Protein AF-A0A7S3EMW1-F1 (afdb_monomer_lite)

Organism: NCBI:txid101924

Sequence (222 aa):
MAFVGIRGGVLRSRRVSVRCCAGGVGKKSVLVVGATGKLGRLVVEELLQRKMSVIGLARDRDRAKEVGLGEDLEGLDMRFGTFADGSAVEAVEAVKEDVGAVIWAAGPSRTSPSAIVDNQAVNEVAGKFKDLLAGQNDYLFDFENSPSAQSFRPVDDVVMGGVSRSIIESTSEGNEQYARFQGNVSFENNGGFCAIRNDFSPPIDLSKWTGIVLQVRGDGKR

Foldseek 3Di:
DDKDKDQFFKKWFQFWWQDFPQPDDDLQAEEEEQCLDPVNVVVVVVCVVVVHAYEYEDADPVSCVVSVNDPPRPRYHYDHDDVVVCSSVVSCLVRLVSHLYYHYPDDDDPPDPPNPPPVVSVCSSCVSCVVS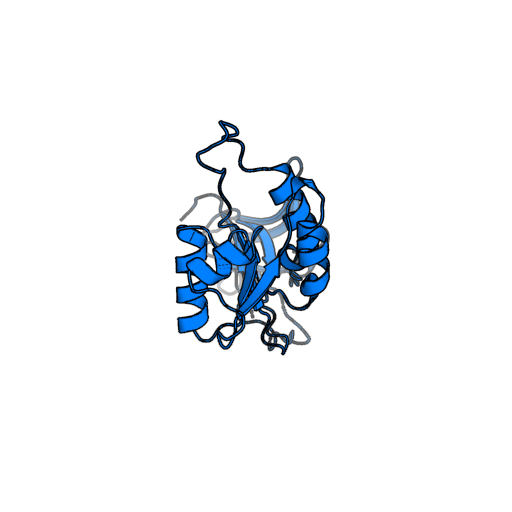VPPPRPTPARQFPDFSQVQKDKDFPPVQPFDKDWDWGWDDDPNGITIMIDIGWDPPSVTGMMMMDGDCVVPDDPVSGDDIDIGMDIPPDD

Structure (mmCIF, N/CA/C/O backbone):
data_AF-A0A7S3EMW1-F1
#
_entry.id   AF-A0A7S3EMW1-F1
#
loop_
_atom_site.group_PDB
_atom_site.id
_atom_site.type_symbol
_atom_site.label_atom_id
_atom_site.label_alt_id
_atom_site.label_comp_id
_atom_site.label_asym_id
_atom_site.label_entity_id
_atom_site.label_seq_id
_atom_site.pdbx_PDB_ins_code
_atom_site.Cartn_x
_atom_site.Cartn_y
_atom_site.Cartn_z
_atom_site.occupancy
_atom_site.B_iso_or_equiv
_atom_site.auth_seq_id
_atom_site.auth_comp_id
_atom_site.auth_asym_id
_atom_site.auth_atom_id
_atom_site.pdbx_PDB_model_num
ATOM 1 N N . MET A 1 1 ? 6.502 -12.879 -18.177 1.00 28.94 1 MET A N 1
ATOM 2 C CA . MET A 1 1 ? 7.377 -12.211 -19.167 1.00 28.94 1 MET A CA 1
ATOM 3 C C . MET A 1 1 ? 7.093 -10.717 -19.088 1.00 28.94 1 MET A C 1
ATOM 5 O O . MET A 1 1 ? 5.936 -10.353 -19.246 1.00 28.94 1 MET A O 1
ATOM 9 N N . ALA A 1 2 ? 8.076 -9.876 -18.757 1.00 30.70 2 ALA A N 1
ATOM 10 C CA . ALA A 1 2 ? 7.897 -8.422 -18.672 1.00 30.70 2 ALA A CA 1
ATOM 11 C C . ALA A 1 2 ? 8.773 -7.749 -19.736 1.00 30.70 2 ALA A C 1
ATOM 13 O O . ALA A 1 2 ? 9.979 -7.984 -19.769 1.00 30.70 2 ALA A O 1
ATOM 14 N N . PHE A 1 3 ? 8.157 -6.950 -20.608 1.00 27.27 3 PHE A N 1
ATOM 15 C CA . PHE A 1 3 ? 8.848 -6.137 -21.605 1.00 27.27 3 PHE A CA 1
ATOM 16 C C . PHE A 1 3 ? 8.714 -4.671 -21.221 1.00 27.27 3 PHE A C 1
ATOM 18 O O . PHE A 1 3 ? 7.605 -4.180 -21.016 1.00 27.27 3 PHE A O 1
ATOM 25 N N . VAL A 1 4 ? 9.844 -3.974 -21.150 1.00 45.19 4 VAL A N 1
ATOM 26 C CA . VAL A 1 4 ? 9.885 -2.520 -21.005 1.00 45.19 4 VAL A CA 1
ATOM 27 C C . VAL A 1 4 ? 10.645 -1.986 -22.212 1.00 45.19 4 VAL A C 1
ATOM 29 O O . VAL A 1 4 ? 11.841 -2.235 -22.354 1.00 45.19 4 VAL A O 1
ATOM 32 N N . GLY A 1 5 ? 9.923 -1.332 -23.121 1.00 29.27 5 GLY A N 1
ATOM 33 C CA . GLY A 1 5 ? 10.475 -0.734 -24.336 1.00 29.27 5 GLY A CA 1
ATOM 34 C C . GLY A 1 5 ? 10.468 0.788 -24.250 1.00 29.27 5 GLY A C 1
ATOM 35 O O . GLY A 1 5 ? 9.548 1.367 -23.672 1.00 29.27 5 GLY A O 1
ATOM 36 N N . ILE A 1 6 ? 11.475 1.430 -24.843 1.00 37.28 6 ILE A N 1
ATOM 37 C CA . ILE A 1 6 ? 11.496 2.882 -25.049 1.00 37.28 6 ILE A CA 1
ATOM 38 C C . ILE A 1 6 ? 11.608 3.154 -26.550 1.00 37.28 6 ILE A C 1
ATOM 40 O O . ILE A 1 6 ? 12.461 2.583 -27.234 1.00 37.28 6 ILE A O 1
ATOM 44 N N . ARG A 1 7 ? 10.798 4.088 -27.053 1.00 34.53 7 ARG A N 1
ATOM 45 C CA . ARG A 1 7 ? 11.081 4.785 -28.310 1.00 34.53 7 ARG A CA 1
ATOM 46 C C . ARG A 1 7 ? 11.901 6.035 -27.997 1.00 34.53 7 ARG A C 1
ATOM 48 O O . ARG A 1 7 ? 11.364 7.084 -27.684 1.00 34.53 7 ARG A O 1
ATOM 55 N N . GLY A 1 8 ? 13.222 5.865 -28.011 1.00 41.38 8 GLY A N 1
ATOM 56 C CA . GLY A 1 8 ? 14.207 6.947 -28.002 1.00 41.38 8 GLY A CA 1
ATOM 57 C C . GLY A 1 8 ? 14.311 7.751 -26.709 1.00 41.38 8 GLY A C 1
ATOM 58 O O . GLY A 1 8 ? 14.042 8.942 -26.744 1.00 41.38 8 GLY A O 1
ATOM 59 N N . GLY A 1 9 ? 14.800 7.160 -25.612 1.00 40.44 9 GLY A N 1
ATOM 60 C CA . GLY A 1 9 ? 15.044 7.890 -24.363 1.00 40.44 9 GLY A CA 1
ATOM 61 C C . GLY A 1 9 ? 15.786 7.115 -23.266 1.00 40.44 9 GLY A C 1
ATOM 62 O O . GLY A 1 9 ? 16.139 5.952 -23.446 1.00 40.44 9 GLY A O 1
ATOM 63 N N . VAL A 1 10 ? 16.045 7.784 -22.138 1.00 42.47 10 VAL A N 1
ATOM 64 C CA . VAL A 1 10 ? 16.602 7.230 -20.892 1.00 42.47 10 VAL A CA 1
ATOM 65 C C . VAL A 1 10 ? 15.462 6.902 -19.928 1.00 42.47 10 VAL A C 1
ATOM 67 O O . VAL A 1 10 ? 14.678 7.770 -19.548 1.00 42.47 10 VAL A O 1
ATOM 70 N N . LEU A 1 11 ? 15.394 5.654 -19.475 1.00 42.84 11 LEU A N 1
ATOM 71 C CA . LEU A 1 11 ? 14.436 5.209 -18.472 1.00 42.84 11 LEU A CA 1
ATOM 72 C C . LEU A 1 11 ? 15.169 4.930 -17.166 1.00 42.84 11 LEU A C 1
ATOM 74 O O . LEU A 1 11 ? 16.044 4.069 -17.080 1.00 42.84 11 LEU A O 1
ATOM 78 N N . ARG A 1 12 ? 14.811 5.680 -16.131 1.00 44.75 12 ARG A N 1
ATOM 79 C CA . ARG A 1 12 ? 15.319 5.503 -14.773 1.00 44.75 12 ARG A CA 1
ATOM 80 C C . ARG A 1 12 ? 14.264 4.726 -13.994 1.00 44.75 12 ARG A C 1
ATOM 82 O O . ARG A 1 12 ? 13.176 5.242 -13.775 1.00 44.75 12 ARG A O 1
ATOM 89 N N . SER A 1 13 ? 14.536 3.493 -13.591 1.00 44.62 13 SER A N 1
ATOM 90 C CA . SER A 1 13 ? 13.586 2.693 -12.805 1.00 44.62 13 SER A CA 1
ATOM 91 C C . SER A 1 13 ? 14.097 2.545 -11.380 1.00 44.62 13 SER A C 1
ATOM 93 O O . SER A 1 13 ? 15.223 2.090 -11.178 1.00 44.62 13 SER A O 1
ATOM 95 N N . ARG A 1 14 ? 13.283 2.938 -10.394 1.00 41.41 14 ARG A N 1
ATOM 96 C CA . ARG A 1 14 ? 13.656 2.848 -8.974 1.00 41.41 14 ARG A CA 1
ATOM 97 C C . ARG A 1 14 ? 13.362 1.468 -8.400 1.00 41.41 14 ARG A C 1
ATOM 99 O O . ARG A 1 14 ? 14.219 0.897 -7.743 1.00 41.41 14 ARG A O 1
ATOM 106 N N . ARG A 1 15 ? 12.177 0.908 -8.670 1.00 42.75 15 ARG A N 1
ATOM 107 C CA . ARG A 1 15 ? 11.741 -0.393 -8.128 1.00 42.75 15 ARG A CA 1
ATOM 108 C C . ARG A 1 15 ? 10.776 -1.093 -9.080 1.00 42.75 15 ARG A C 1
ATOM 110 O O . ARG A 1 15 ? 9.862 -0.459 -9.607 1.00 42.75 15 ARG A O 1
ATOM 117 N N . VAL A 1 16 ? 10.926 -2.405 -9.243 1.00 41.22 16 VAL A N 1
ATOM 118 C CA . VAL A 1 16 ? 9.817 -3.267 -9.677 1.00 41.22 16 VAL A CA 1
ATOM 119 C C . VAL A 1 16 ? 9.370 -4.028 -8.444 1.00 41.22 16 VAL A C 1
ATOM 121 O O . VAL A 1 16 ? 9.992 -5.012 -8.042 1.00 41.22 16 VAL A O 1
ATOM 124 N N . SER A 1 17 ? 8.326 -3.518 -7.799 1.00 38.59 17 SER A N 1
ATOM 125 C CA . SER A 1 17 ? 7.755 -4.151 -6.618 1.00 38.59 17 SER A CA 1
ATOM 126 C C . SER A 1 17 ? 6.473 -4.865 -7.000 1.00 38.59 17 SER A C 1
ATOM 128 O O . SER A 1 17 ? 5.640 -4.350 -7.748 1.00 38.59 17 SER A O 1
ATOM 130 N N . VAL A 1 18 ? 6.294 -6.072 -6.486 1.00 34.03 18 VAL A N 1
ATOM 131 C CA . VAL A 1 18 ? 4.992 -6.718 -6.554 1.00 34.03 18 VAL A CA 1
ATOM 132 C C . VAL A 1 18 ? 4.310 -6.320 -5.266 1.00 34.03 18 VAL A C 1
ATOM 134 O O . VAL A 1 18 ? 4.698 -6.741 -4.180 1.00 34.03 18 VAL A O 1
ATOM 137 N N . ARG A 1 19 ? 3.346 -5.403 -5.365 1.00 31.64 19 ARG A N 1
ATOM 138 C CA . ARG A 1 19 ? 2.587 -5.026 -4.180 1.00 31.64 19 ARG A CA 1
ATOM 139 C C . ARG A 1 19 ? 1.598 -6.136 -3.888 1.00 31.64 19 ARG A C 1
ATOM 141 O O . ARG A 1 19 ? 0.692 -6.406 -4.672 1.00 31.64 19 ARG A O 1
ATOM 148 N N . CYS A 1 20 ? 1.788 -6.762 -2.741 1.00 32.97 20 CYS A N 1
ATOM 149 C CA . CYS A 1 20 ? 0.808 -7.649 -2.168 1.00 32.97 20 CYS A CA 1
ATOM 150 C C . CYS A 1 20 ? -0.216 -6.792 -1.417 1.00 32.97 20 CYS A C 1
ATOM 152 O O . CYS A 1 20 ? 0.127 -6.113 -0.452 1.00 32.97 20 CYS A O 1
ATOM 154 N N . CYS A 1 21 ? -1.487 -6.847 -1.806 1.00 37.09 21 CYS A N 1
ATOM 155 C CA . CYS A 1 21 ? -2.512 -6.883 -0.772 1.00 37.09 21 CYS A CA 1
ATOM 156 C C . CYS A 1 21 ? -2.455 -8.318 -0.259 1.00 37.09 21 CYS A C 1
ATOM 158 O O . CYS A 1 21 ? -3.051 -9.193 -0.882 1.00 37.09 21 CYS A O 1
ATOM 160 N N . ALA A 1 22 ? -1.644 -8.581 0.770 1.00 37.06 22 ALA A N 1
ATOM 161 C CA . ALA A 1 22 ? -1.487 -9.922 1.314 1.00 37.06 22 ALA A CA 1
ATOM 162 C C . ALA A 1 22 ? -2.852 -10.460 1.743 1.00 37.06 22 ALA A C 1
ATOM 164 O O . ALA A 1 22 ? -3.376 -10.120 2.801 1.00 37.06 22 ALA A O 1
ATOM 165 N N . GLY A 1 23 ? -3.424 -11.303 0.883 1.00 38.50 23 GLY A N 1
ATOM 166 C CA . GLY A 1 23 ? -4.539 -12.185 1.179 1.00 38.50 23 GLY A CA 1
ATOM 167 C C . GLY A 1 23 ? -4.051 -13.299 2.096 1.00 38.50 23 GLY A C 1
ATOM 168 O O . GLY A 1 23 ? -3.900 -14.439 1.673 1.00 38.50 23 GLY A O 1
ATOM 169 N N . GLY A 1 24 ? -3.746 -12.938 3.341 1.00 38.88 24 GLY A N 1
ATOM 170 C CA . GLY A 1 24 ? -3.447 -13.844 4.442 1.00 38.88 24 GLY A CA 1
ATOM 171 C C . GLY A 1 24 ? -4.670 -13.970 5.340 1.00 38.88 24 GLY A C 1
ATOM 172 O O . GLY A 1 24 ? -4.911 -13.126 6.194 1.00 38.88 24 GLY A O 1
ATOM 173 N N . VAL A 1 25 ? -5.443 -15.013 5.053 1.00 44.03 25 VAL A N 1
ATOM 174 C CA . VAL A 1 25 ? -6.545 -15.653 5.787 1.00 44.03 25 VAL A CA 1
ATOM 175 C C . VAL A 1 25 ? -6.671 -15.267 7.272 1.00 44.03 25 VAL A C 1
ATOM 177 O O . VAL A 1 25 ? -5.939 -15.738 8.135 1.00 44.03 25 VAL A O 1
ATOM 180 N N . GLY A 1 26 ? -7.686 -14.444 7.521 1.00 46.44 26 GLY A N 1
ATOM 181 C CA . GLY A 1 26 ? -8.190 -13.942 8.796 1.00 46.44 26 GLY A CA 1
ATOM 182 C C . GLY A 1 26 ? -8.899 -12.630 8.465 1.00 46.44 26 GLY A C 1
ATOM 183 O O . GLY A 1 26 ? -8.311 -11.802 7.771 1.00 46.44 26 GLY A O 1
ATOM 184 N N . LYS A 1 27 ? -10.176 -12.435 8.824 1.00 57.59 27 LYS A N 1
ATOM 185 C CA . LYS A 1 27 ? -10.842 -11.139 8.580 1.00 57.59 27 LYS A CA 1
ATOM 186 C C . LYS A 1 27 ? -10.165 -10.091 9.467 1.00 57.59 27 LYS A C 1
ATOM 188 O O . LYS A 1 27 ? -10.605 -9.874 10.588 1.00 57.59 27 LYS A O 1
ATOM 193 N N . LYS A 1 28 ? -9.081 -9.485 8.979 1.00 76.19 28 LYS A N 1
ATOM 194 C CA . LYS A 1 28 ? -8.402 -8.403 9.682 1.00 76.19 28 LYS A CA 1
ATOM 195 C C . LYS A 1 28 ? -9.357 -7.222 9.801 1.00 76.19 28 LYS A C 1
ATOM 197 O O . LYS A 1 28 ? -9.978 -6.818 8.814 1.00 76.19 28 LYS A O 1
ATOM 202 N N . SER A 1 29 ? -9.480 -6.696 11.008 1.00 87.31 29 SER A N 1
ATOM 203 C CA . SER A 1 29 ? -10.383 -5.599 11.326 1.00 87.31 29 SER A CA 1
ATOM 204 C C . SER A 1 29 ? -9.781 -4.252 10.928 1.00 87.31 29 SER A C 1
ATOM 206 O O . SER A 1 29 ? -8.561 -4.095 10.817 1.00 87.31 29 SER A O 1
ATOM 208 N N . VAL A 1 30 ? -10.637 -3.255 10.723 1.00 90.88 30 VAL A N 1
ATOM 209 C CA . VAL A 1 30 ? -10.214 -1.862 10.535 1.00 90.88 30 VAL A CA 1
ATOM 210 C C . VAL A 1 30 ? -10.269 -1.148 11.880 1.00 90.88 30 VAL A C 1
ATOM 212 O O . VAL A 1 30 ? -11.336 -1.053 12.483 1.00 90.88 30 VAL A O 1
ATOM 215 N N . LEU A 1 31 ? -9.133 -0.629 12.347 1.00 92.00 31 LEU A N 1
ATOM 216 C CA . LEU A 1 31 ? -9.071 0.199 13.550 1.00 92.00 31 LEU A CA 1
ATOM 217 C C . LEU A 1 31 ? -9.507 1.626 13.212 1.00 92.00 31 LEU A C 1
ATOM 219 O O . LEU A 1 31 ? -8.862 2.296 12.407 1.00 92.00 31 LEU A O 1
ATOM 223 N N . VAL A 1 32 ? -10.564 2.118 13.852 1.00 92.44 32 VAL A N 1
ATOM 224 C CA . VAL A 1 32 ? -11.036 3.500 13.717 1.00 92.44 32 VAL A CA 1
ATOM 225 C C . VAL A 1 32 ? -10.737 4.259 15.005 1.00 92.44 32 VAL A C 1
ATOM 227 O O . VAL A 1 32 ? -11.409 4.088 16.023 1.00 92.44 32 VAL A O 1
ATOM 230 N N . VAL A 1 33 ? -9.731 5.131 14.960 1.00 90.50 33 VAL A N 1
ATOM 231 C CA . VAL A 1 33 ? -9.379 6.004 16.087 1.00 90.50 33 VAL A CA 1
ATOM 232 C C . VAL A 1 33 ? -10.306 7.212 16.103 1.00 90.50 33 VAL A C 1
ATOM 234 O O . VAL A 1 33 ? -10.441 7.906 15.097 1.00 90.50 33 VAL A O 1
ATOM 237 N N . GLY A 1 34 ? -10.940 7.485 17.245 1.00 88.81 34 GLY A N 1
ATOM 238 C CA . GLY A 1 34 ? -11.943 8.546 17.357 1.00 88.81 34 GLY A CA 1
ATOM 239 C C . GLY A 1 34 ? -13.326 8.110 16.871 1.00 88.81 34 GLY A C 1
ATOM 240 O O . GLY A 1 34 ? -14.067 8.929 16.324 1.00 88.81 34 GLY A O 1
ATOM 241 N N . ALA A 1 35 ? -13.679 6.838 17.081 1.00 89.81 35 ALA A N 1
ATOM 242 C CA . ALA A 1 35 ? -14.920 6.223 16.603 1.00 89.81 35 ALA A CA 1
ATOM 243 C C . ALA A 1 35 ? -16.194 6.985 17.024 1.00 89.81 35 ALA A C 1
ATOM 245 O O . ALA A 1 35 ? -17.141 7.080 16.254 1.00 89.81 35 ALA A O 1
ATOM 246 N N . THR A 1 36 ? -16.205 7.610 18.205 1.00 89.94 36 THR A N 1
ATOM 247 C CA . THR A 1 36 ? -17.361 8.373 18.719 1.00 89.94 36 THR A CA 1
ATOM 248 C C . THR A 1 36 ? -17.474 9.802 18.177 1.00 89.94 36 THR A C 1
ATOM 250 O O . THR A 1 36 ? -18.430 10.520 18.484 1.00 89.94 36 THR A O 1
ATOM 253 N N . GLY A 1 37 ? -16.501 10.251 17.378 1.00 85.38 37 GLY A N 1
ATOM 254 C CA . GLY A 1 37 ? -16.532 11.550 16.715 1.00 85.38 37 GLY A CA 1
ATOM 255 C C . GLY A 1 37 ? -17.552 11.605 15.573 1.00 85.38 37 GLY A C 1
ATOM 256 O O . GLY A 1 37 ? -18.038 10.585 15.095 1.00 85.38 37 GLY A O 1
ATOM 257 N N . LYS A 1 38 ? -17.847 12.815 15.076 1.00 84.94 38 LYS A N 1
ATOM 258 C CA . LYS A 1 38 ? -18.785 13.005 13.950 1.00 84.94 38 LYS A CA 1
ATOM 259 C C . LYS A 1 38 ? -18.374 12.215 12.704 1.00 84.94 38 LYS A C 1
ATOM 261 O O . LYS A 1 38 ? -19.216 11.565 12.100 1.00 84.94 38 LYS A O 1
ATOM 266 N N . LEU A 1 39 ? -17.092 12.291 12.335 1.00 85.69 39 LEU A N 1
ATOM 267 C CA . LEU A 1 39 ? -16.539 11.560 11.195 1.00 85.69 39 LEU A CA 1
ATOM 268 C C . LEU A 1 39 ? -16.347 10.078 11.526 1.00 85.69 39 LEU A C 1
ATOM 270 O O . LEU A 1 39 ? -16.742 9.233 10.734 1.00 85.69 39 LEU A O 1
ATOM 274 N N . GLY A 1 40 ? -15.789 9.774 12.704 1.00 89.06 40 GLY A N 1
ATOM 275 C CA . GLY A 1 40 ? -15.550 8.399 13.146 1.00 89.06 40 GLY A CA 1
ATOM 276 C C . GLY A 1 40 ? -16.808 7.539 13.085 1.00 89.06 40 GLY A C 1
ATOM 277 O O . GLY A 1 40 ? -16.756 6.449 12.531 1.00 89.06 40 GLY A O 1
ATOM 278 N N . ARG A 1 41 ? -17.954 8.070 13.527 1.00 90.81 41 ARG A N 1
ATOM 279 C CA . ARG A 1 41 ? -19.236 7.356 13.485 1.00 90.81 41 ARG A CA 1
ATOM 280 C C . ARG A 1 41 ? -19.648 6.983 12.064 1.00 90.81 41 ARG A C 1
ATOM 282 O O . ARG A 1 41 ? -19.991 5.836 11.824 1.00 90.81 41 ARG A O 1
ATOM 289 N N . LEU A 1 42 ? -19.560 7.929 11.126 1.00 89.25 42 LEU A N 1
ATOM 290 C CA . LEU A 1 42 ? -19.899 7.684 9.718 1.00 89.25 42 LEU A CA 1
ATOM 291 C C . LEU A 1 42 ? -18.968 6.643 9.090 1.00 89.25 42 LEU A C 1
ATOM 293 O O . LEU A 1 42 ? -19.413 5.802 8.318 1.00 89.25 42 LEU A O 1
ATOM 297 N N . VAL A 1 43 ? -17.681 6.684 9.441 1.00 91.25 43 VAL A N 1
ATOM 298 C CA . VAL A 1 43 ? -16.703 5.691 8.986 1.00 91.25 43 VAL A CA 1
ATOM 299 C C . VAL A 1 43 ? -17.045 4.306 9.537 1.00 91.25 43 VAL A C 1
ATOM 301 O O . VAL A 1 43 ? -17.054 3.347 8.774 1.00 91.25 43 VAL A O 1
ATOM 304 N N . VAL A 1 44 ? -17.349 4.190 10.833 1.00 91.94 44 VAL A N 1
ATOM 305 C CA . VAL A 1 44 ? -17.737 2.910 11.448 1.00 91.94 44 VAL A CA 1
ATOM 306 C C . VAL A 1 44 ? -19.022 2.371 10.814 1.00 91.94 44 VAL A C 1
ATOM 308 O O . VAL A 1 44 ? -19.045 1.217 10.400 1.00 91.94 44 VAL A O 1
ATOM 311 N N . GLU A 1 45 ? -20.057 3.205 10.675 1.00 90.94 45 GLU A N 1
ATOM 312 C CA . GLU A 1 45 ? -21.330 2.834 10.040 1.00 90.94 45 GLU A CA 1
ATOM 313 C C . GLU A 1 45 ? -21.115 2.305 8.611 1.00 90.94 45 GLU A C 1
ATOM 315 O O . GLU A 1 45 ? -21.613 1.233 8.269 1.00 90.94 45 GLU A O 1
ATOM 320 N N . GLU A 1 46 ? -20.324 3.006 7.797 1.00 90.69 46 GLU A N 1
ATOM 321 C CA . GLU A 1 46 ? -20.014 2.603 6.420 1.00 90.69 46 GLU A CA 1
ATOM 322 C C . GLU A 1 46 ? -19.240 1.273 6.361 1.00 90.69 46 GLU A C 1
ATOM 324 O O . GLU A 1 46 ? -19.525 0.413 5.525 1.00 90.69 46 GLU A O 1
ATOM 329 N N . LEU A 1 47 ? -18.263 1.071 7.250 1.00 90.56 47 LEU A N 1
ATOM 330 C CA . LEU A 1 47 ? -17.477 -0.166 7.294 1.00 90.56 47 LEU A CA 1
ATOM 331 C C . LEU A 1 47 ? -18.332 -1.371 7.714 1.00 90.56 47 LEU A C 1
ATOM 333 O O . LEU A 1 47 ? -18.231 -2.438 7.100 1.00 90.56 47 LEU A O 1
ATOM 337 N N . LEU A 1 48 ? -19.213 -1.194 8.702 1.00 89.94 48 LEU A N 1
ATOM 338 C CA . LEU A 1 48 ? -20.152 -2.232 9.135 1.00 89.94 48 LEU A CA 1
ATOM 339 C C . LEU A 1 48 ? -21.169 -2.567 8.032 1.00 89.94 48 LEU A C 1
ATOM 341 O O . LEU A 1 48 ? -21.419 -3.744 7.772 1.00 89.94 48 LEU A O 1
ATOM 345 N N . GLN A 1 49 ? -21.688 -1.568 7.302 1.00 89.12 49 GLN A N 1
ATOM 346 C CA . GLN A 1 49 ? -22.563 -1.794 6.137 1.00 89.12 49 GLN A CA 1
ATOM 347 C C . GLN A 1 49 ? -21.881 -2.634 5.047 1.00 89.12 49 GLN A C 1
ATOM 349 O O . GLN A 1 49 ? -22.518 -3.471 4.402 1.00 89.12 49 GLN A O 1
ATOM 354 N N . ARG A 1 50 ? -20.564 -2.476 4.882 1.00 87.44 50 ARG A N 1
ATOM 355 C CA . ARG A 1 50 ? -19.737 -3.290 3.976 1.00 87.44 50 ARG A CA 1
ATOM 356 C C . ARG A 1 50 ? -19.389 -4.676 4.533 1.00 87.44 50 ARG A C 1
ATOM 358 O O . ARG A 1 50 ? -18.625 -5.402 3.897 1.00 87.44 50 ARG A O 1
ATOM 365 N N . LYS A 1 51 ? -19.955 -5.069 5.683 1.00 86.75 51 LYS A N 1
ATOM 366 C CA . LYS A 1 51 ? -19.707 -6.343 6.385 1.00 86.75 51 LYS A CA 1
ATOM 367 C C . LYS A 1 51 ? -18.235 -6.547 6.762 1.00 86.75 51 LYS A C 1
ATOM 369 O O . LYS A 1 51 ? -17.737 -7.680 6.769 1.00 86.75 51 LYS A O 1
ATOM 374 N N . MET A 1 52 ? -17.536 -5.446 7.034 1.00 86.19 52 MET A N 1
ATOM 375 C CA . MET A 1 52 ? -16.164 -5.456 7.529 1.00 86.19 52 MET A CA 1
ATOM 376 C C . MET A 1 52 ? -16.167 -5.489 9.056 1.00 86.19 52 MET A C 1
ATOM 378 O O . MET A 1 52 ? -17.038 -4.896 9.686 1.00 86.19 52 MET A O 1
ATOM 382 N N . SER A 1 53 ? -15.179 -6.162 9.645 1.00 89.94 53 SER A N 1
ATOM 383 C CA . SER A 1 53 ? -14.951 -6.104 11.089 1.00 89.94 53 SER A CA 1
ATOM 384 C C . SER A 1 53 ? -14.264 -4.786 11.445 1.00 89.94 53 SER A C 1
ATOM 386 O O . SER A 1 53 ? -13.315 -4.368 10.773 1.00 89.94 53 SER A O 1
ATOM 388 N N . VAL A 1 54 ? -14.734 -4.124 12.493 1.00 91.81 54 VAL A N 1
ATOM 389 C CA . VAL A 1 54 ? -14.272 -2.802 12.916 1.00 91.81 54 VAL A CA 1
ATOM 390 C C . VAL A 1 54 ? -13.867 -2.857 14.378 1.00 91.81 54 VAL A C 1
ATOM 392 O O . VAL A 1 54 ? -14.595 -3.383 15.214 1.00 91.81 54 VAL A O 1
ATOM 395 N N . ILE A 1 55 ? -12.714 -2.272 14.689 1.00 93.06 55 ILE A N 1
ATOM 396 C CA . ILE A 1 55 ? -12.292 -2.014 16.063 1.00 93.06 55 ILE A CA 1
ATOM 397 C C . ILE A 1 55 ? -12.381 -0.506 16.279 1.00 93.06 55 ILE A C 1
ATOM 399 O O . ILE A 1 55 ? -11.655 0.261 15.649 1.00 93.06 55 ILE A O 1
ATOM 403 N N . GLY A 1 56 ? -13.302 -0.054 17.122 1.00 92.38 56 GLY A N 1
ATOM 404 C CA . GLY A 1 56 ? -13.486 1.364 17.416 1.00 92.38 56 GLY A CA 1
ATOM 405 C C . GLY A 1 56 ? -12.708 1.769 18.661 1.00 92.38 56 GLY A C 1
ATOM 406 O O . GLY A 1 56 ? -12.943 1.218 19.728 1.00 92.38 56 GLY A O 1
ATOM 407 N N . LEU A 1 57 ? -11.817 2.758 18.559 1.00 92.25 57 LEU A N 1
ATOM 408 C CA . LEU A 1 57 ? -11.125 3.326 19.718 1.00 92.25 57 LEU A CA 1
ATOM 409 C C . LEU A 1 57 ? -11.761 4.662 20.115 1.00 92.25 57 LEU A C 1
ATOM 411 O O . LEU A 1 57 ? -11.827 5.606 19.314 1.00 92.25 57 LEU A O 1
ATOM 415 N N . ALA A 1 58 ? -12.207 4.751 21.365 1.00 90.31 58 ALA A N 1
ATOM 416 C CA . ALA A 1 58 ? -12.812 5.943 21.948 1.00 90.31 58 ALA A CA 1
ATOM 417 C C . ALA A 1 58 ? -12.283 6.210 23.361 1.00 90.31 58 ALA A C 1
ATOM 419 O O . ALA A 1 58 ? -11.746 5.329 24.012 1.00 90.31 58 ALA A O 1
ATOM 420 N N . ARG A 1 59 ? -12.454 7.434 23.865 1.00 87.19 59 ARG A N 1
ATOM 421 C CA . ARG A 1 59 ? -12.056 7.769 25.246 1.00 87.19 59 ARG A CA 1
ATOM 422 C C . ARG A 1 59 ? -13.109 7.387 26.280 1.00 87.19 59 ARG A C 1
ATOM 424 O O . ARG A 1 59 ? -12.773 7.031 27.397 1.00 87.19 59 ARG A O 1
ATOM 431 N N . ASP A 1 60 ? -14.377 7.499 25.901 1.00 85.06 60 ASP A N 1
ATOM 432 C CA . ASP A 1 60 ? -15.509 7.501 26.821 1.00 85.06 60 ASP A CA 1
ATOM 433 C C . ASP A 1 60 ? -16.531 6.434 26.408 1.00 85.06 60 ASP A C 1
ATOM 435 O O . ASP A 1 60 ? -16.971 6.390 25.250 1.00 85.06 60 ASP A O 1
ATOM 439 N N . ARG A 1 61 ? -16.875 5.572 27.371 1.00 88.06 61 ARG A N 1
ATOM 440 C CA . ARG A 1 61 ? -17.807 4.449 27.223 1.00 88.06 61 ARG A CA 1
ATOM 441 C C . ARG A 1 61 ? -19.254 4.902 27.126 1.00 88.06 61 ARG A C 1
ATOM 443 O O . ARG A 1 61 ? -20.013 4.360 26.323 1.00 88.06 61 ARG A O 1
ATOM 450 N N . ASP A 1 62 ? -19.623 5.900 27.912 1.00 86.25 62 ASP A N 1
ATOM 451 C CA . ASP A 1 62 ? -20.978 6.434 27.943 1.00 86.25 62 ASP A CA 1
ATOM 452 C C . ASP A 1 62 ? -21.253 7.191 26.650 1.00 86.25 62 ASP A C 1
ATOM 454 O O . ASP A 1 62 ? -22.275 6.965 25.997 1.00 86.25 62 ASP A O 1
ATOM 458 N N . ARG A 1 63 ? -20.264 7.956 26.171 1.00 84.50 63 ARG A N 1
ATOM 459 C CA . ARG A 1 63 ? -20.374 8.625 24.875 1.00 84.50 63 ARG A CA 1
ATOM 460 C C . ARG A 1 63 ? -20.541 7.644 23.717 1.00 84.50 63 ARG A C 1
ATOM 462 O O . ARG A 1 63 ? -21.247 7.969 22.766 1.00 84.50 63 ARG A O 1
ATOM 469 N N . ALA A 1 64 ? -19.909 6.469 23.769 1.00 87.00 64 ALA A N 1
ATOM 470 C CA . ALA A 1 64 ? -20.090 5.427 22.757 1.00 87.00 64 ALA A CA 1
ATOM 471 C C . ALA A 1 64 ? -21.524 4.880 22.736 1.00 87.00 64 ALA A C 1
ATOM 473 O O . ALA A 1 64 ? -22.112 4.754 21.660 1.00 87.00 64 ALA A O 1
ATOM 474 N N . LYS A 1 65 ? -22.122 4.653 23.911 1.00 86.25 65 LYS A N 1
ATOM 475 C CA . LYS A 1 65 ? -23.525 4.231 24.032 1.00 86.25 65 LYS A CA 1
ATOM 476 C C . LYS A 1 65 ? -24.489 5.294 23.505 1.00 86.25 65 LYS A C 1
ATOM 478 O O . LYS A 1 65 ? -25.394 4.964 22.745 1.00 86.25 65 LYS A O 1
ATOM 483 N N . GLU A 1 66 ? -24.262 6.565 23.837 1.00 85.94 66 GLU A N 1
ATOM 484 C CA . GLU A 1 66 ? -25.093 7.683 23.362 1.00 85.94 66 GLU A CA 1
ATOM 485 C C . GLU A 1 66 ? -25.133 7.799 21.835 1.00 85.94 66 GLU A C 1
ATOM 487 O O . GLU A 1 66 ? -26.165 8.149 21.264 1.00 85.94 66 GLU A O 1
ATOM 492 N N . VAL A 1 67 ? -24.010 7.533 21.161 1.00 83.94 67 VAL A N 1
ATOM 493 C CA . VAL A 1 67 ? -23.923 7.627 19.694 1.00 83.94 67 VAL A CA 1
ATOM 494 C C . VAL A 1 67 ? -24.333 6.338 18.977 1.00 83.94 67 VAL A C 1
ATOM 496 O O . VAL A 1 67 ? -24.230 6.279 17.752 1.00 83.94 67 VAL A O 1
ATOM 499 N N . GLY A 1 68 ? -24.799 5.328 19.718 1.00 81.69 68 GLY A N 1
ATOM 500 C CA . GLY A 1 68 ? -25.259 4.050 19.174 1.00 81.69 68 GLY A CA 1
ATOM 501 C C . GLY A 1 68 ? -24.147 3.050 18.853 1.00 81.69 68 GLY A C 1
ATOM 502 O O . GLY A 1 68 ? -24.419 2.058 18.192 1.00 81.69 68 GLY A O 1
ATOM 503 N N . LEU A 1 69 ? -22.912 3.275 19.315 1.00 82.25 69 LEU A N 1
ATOM 504 C CA . LEU A 1 69 ? -21.772 2.361 19.156 1.00 82.25 69 LEU A CA 1
ATOM 505 C C . LEU A 1 69 ? -21.635 1.439 20.384 1.00 82.25 69 LEU A C 1
ATOM 507 O O . LEU A 1 69 ? -20.606 1.433 21.060 1.00 82.25 69 LEU A O 1
ATOM 511 N N . GLY A 1 70 ? -22.716 0.731 20.725 1.00 70.19 70 GLY A N 1
ATOM 512 C CA . GLY A 1 70 ? -22.778 -0.192 21.866 1.00 70.19 70 GLY A CA 1
ATOM 513 C C . GLY A 1 70 ? -22.154 -1.569 21.594 1.00 70.19 70 GLY A C 1
ATOM 514 O O . GLY A 1 70 ? -21.815 -1.887 20.458 1.00 70.19 70 GLY A O 1
ATOM 515 N N . GLU A 1 71 ? -22.038 -2.392 22.644 1.00 65.25 71 GLU A N 1
ATOM 516 C CA . GLU A 1 71 ? -21.422 -3.739 22.610 1.00 65.25 71 GLU A CA 1
ATOM 517 C C . GLU A 1 71 ? -22.225 -4.779 21.798 1.00 65.25 71 GLU A C 1
ATOM 519 O O . GLU A 1 71 ? -21.709 -5.852 21.507 1.00 65.25 71 GLU A O 1
ATOM 524 N N . ASP A 1 72 ? -23.454 -4.455 21.383 1.00 68.94 72 ASP A N 1
ATOM 525 C CA . ASP A 1 72 ? -24.362 -5.382 20.690 1.00 68.94 72 ASP A CA 1
ATOM 526 C C . ASP A 1 72 ? -24.282 -5.311 19.152 1.00 68.94 72 ASP A C 1
ATOM 528 O O . ASP A 1 72 ? -25.022 -6.007 18.452 1.00 68.94 72 ASP A O 1
ATOM 532 N N . LEU A 1 73 ? -23.425 -4.448 18.593 1.00 80.69 73 LEU A N 1
ATOM 533 C CA . LEU A 1 73 ? -23.294 -4.313 17.142 1.00 80.69 73 LEU A CA 1
ATOM 534 C C . LEU A 1 73 ? -22.431 -5.435 16.555 1.00 80.69 73 LEU A C 1
ATOM 536 O O . LEU A 1 73 ? -21.230 -5.528 16.812 1.00 80.69 73 LEU A O 1
ATOM 540 N N . GLU A 1 74 ? -23.038 -6.257 15.697 1.00 81.81 74 GLU A N 1
ATOM 541 C CA . GLU A 1 74 ? -22.327 -7.313 14.980 1.00 81.81 74 GLU A CA 1
ATOM 542 C C . GLU A 1 74 ? -21.184 -6.722 14.139 1.00 81.81 74 GLU A C 1
ATOM 544 O O . GLU A 1 74 ? -21.391 -5.856 13.288 1.00 81.81 74 GLU A O 1
ATOM 549 N N . GLY A 1 75 ? -19.963 -7.208 14.375 1.00 83.44 75 GLY A N 1
ATOM 550 C CA . GLY A 1 75 ? -18.768 -6.766 13.657 1.00 83.44 75 GLY A CA 1
ATOM 551 C C . GLY A 1 75 ? -18.070 -5.538 14.246 1.00 83.44 75 GLY A C 1
ATOM 552 O O . GLY A 1 75 ? -17.096 -5.092 13.642 1.00 83.44 75 GLY A O 1
ATOM 553 N N . LEU A 1 76 ? -18.506 -5.017 15.401 1.00 90.06 76 LEU A N 1
ATOM 554 C CA . LEU A 1 76 ? -17.850 -3.912 16.107 1.00 90.06 76 LEU A CA 1
ATOM 555 C C . LEU A 1 76 ? -17.267 -4.362 17.458 1.00 90.06 76 LEU A C 1
ATOM 557 O O . LEU A 1 76 ? -18.000 -4.795 18.339 1.00 90.06 76 LEU A O 1
ATOM 561 N N . ASP A 1 77 ? -15.959 -4.178 17.648 1.00 90.44 77 ASP A N 1
ATOM 562 C CA . ASP A 1 77 ? -15.287 -4.287 18.953 1.00 90.44 77 ASP A CA 1
ATOM 563 C C . ASP A 1 77 ? -14.865 -2.886 19.427 1.00 90.44 77 ASP A C 1
ATOM 565 O O . ASP A 1 77 ? -14.046 -2.220 18.790 1.00 90.44 77 ASP A O 1
ATOM 569 N N . MET A 1 78 ? -15.444 -2.407 20.529 1.00 91.00 78 MET A N 1
ATOM 570 C CA . MET A 1 78 ? -15.128 -1.091 21.087 1.00 91.00 78 MET A CA 1
ATOM 571 C C . MET A 1 78 ? -14.042 -1.186 22.160 1.00 91.00 78 MET A C 1
ATOM 573 O O . MET A 1 78 ? -14.219 -1.798 23.214 1.00 91.00 78 MET A O 1
ATOM 577 N N . ARG A 1 79 ? -12.939 -0.473 21.931 1.00 91.25 79 ARG A N 1
ATOM 578 C CA . ARG A 1 79 ? -11.845 -0.279 22.882 1.00 91.25 79 ARG A CA 1
ATOM 579 C C . ARG A 1 79 ? -11.863 1.133 23.445 1.00 91.25 79 ARG A C 1
ATOM 581 O O . ARG A 1 79 ? -12.203 2.101 22.758 1.00 91.25 79 ARG A O 1
ATOM 588 N N . PHE A 1 80 ? -11.472 1.240 24.710 1.00 89.62 80 PHE A N 1
ATOM 589 C CA . PHE A 1 80 ? -11.521 2.488 25.454 1.00 89.62 80 PHE A CA 1
ATOM 590 C C . PHE A 1 80 ? -10.147 2.855 25.994 1.00 89.62 80 PHE A C 1
ATOM 592 O O . PHE A 1 80 ? -9.471 2.010 26.572 1.00 89.62 80 PHE A O 1
ATOM 599 N N . GLY A 1 81 ? -9.747 4.106 25.794 1.00 85.50 81 GLY A N 1
ATOM 600 C CA . GLY A 1 81 ? -8.473 4.625 26.274 1.00 85.50 81 GLY A CA 1
ATOM 601 C C . GLY A 1 81 ? -8.222 6.061 25.825 1.00 85.50 81 GLY A C 1
ATOM 602 O O . GLY A 1 81 ? -8.834 6.564 24.877 1.00 85.50 81 GLY A O 1
ATOM 603 N N . THR A 1 82 ? -7.301 6.725 26.510 1.00 82.25 82 THR A N 1
ATOM 604 C CA . THR A 1 82 ? -6.851 8.087 26.219 1.00 82.25 82 THR A CA 1
ATOM 605 C C . THR A 1 82 ? -5.373 8.069 25.826 1.00 82.25 82 THR A C 1
ATOM 607 O O . THR A 1 82 ? -4.589 7.249 26.287 1.00 82.25 82 THR A O 1
ATOM 610 N N . PHE A 1 83 ? -4.969 8.960 24.921 1.00 79.81 83 PHE A N 1
ATOM 611 C CA . PHE A 1 83 ? -3.553 9.117 24.575 1.00 79.81 83 PHE A CA 1
ATOM 612 C C . PHE A 1 83 ? -2.767 9.876 25.654 1.00 79.81 83 PHE A C 1
ATOM 614 O O . PHE A 1 83 ? -1.562 9.709 25.751 1.00 79.81 83 PHE A O 1
ATOM 621 N N . ALA A 1 84 ? -3.442 10.659 26.506 1.00 74.44 84 ALA A N 1
ATOM 622 C CA . ALA A 1 84 ? -2.779 11.441 27.553 1.00 74.44 84 ALA A CA 1
ATOM 623 C C . ALA A 1 84 ? -2.192 10.583 28.687 1.00 74.44 84 ALA A C 1
ATOM 625 O O . ALA A 1 84 ? -1.239 11.007 29.331 1.00 74.44 84 ALA A O 1
ATOM 626 N N . ASP A 1 85 ? -2.764 9.404 28.942 1.00 77.88 85 ASP A N 1
ATOM 627 C CA . ASP A 1 85 ? -2.334 8.471 29.991 1.00 77.88 85 ASP A CA 1
ATOM 628 C C . ASP A 1 85 ? -1.718 7.178 29.424 1.00 77.88 85 ASP A C 1
ATOM 630 O O . ASP A 1 85 ? -1.389 6.273 30.182 1.00 77.88 85 ASP A O 1
ATOM 634 N N . GLY A 1 86 ? -1.562 7.077 28.099 1.00 76.12 86 GLY A N 1
ATOM 635 C CA . GLY A 1 86 ? -1.018 5.893 27.426 1.00 76.12 86 GLY A CA 1
ATOM 636 C C . GLY A 1 86 ? -1.983 4.705 27.314 1.00 76.12 86 GLY A C 1
ATOM 637 O O . GLY A 1 86 ? -1.699 3.774 26.561 1.00 76.12 86 GLY A O 1
ATOM 638 N N . SER A 1 87 ? -3.157 4.745 27.952 1.00 83.56 87 SER A N 1
ATOM 639 C CA . SER A 1 87 ? -4.129 3.636 27.925 1.00 83.56 87 SER A CA 1
ATOM 640 C C . SER A 1 87 ? -4.666 3.346 26.517 1.00 83.56 87 SER A C 1
ATOM 642 O O . SER A 1 87 ? -4.939 2.199 26.164 1.00 83.56 87 SER A O 1
ATOM 644 N N . ALA A 1 88 ? -4.763 4.371 25.661 1.00 83.50 88 ALA A N 1
ATOM 645 C CA . ALA A 1 88 ? -5.096 4.188 24.249 1.00 83.50 88 ALA A CA 1
ATOM 646 C C . ALA A 1 88 ? -4.027 3.380 23.502 1.00 83.50 88 ALA A C 1
ATOM 648 O O . ALA A 1 88 ? -4.366 2.583 22.631 1.00 83.50 88 ALA A O 1
ATOM 649 N N . VAL A 1 89 ? -2.749 3.567 23.837 1.00 82.94 89 VAL A N 1
ATOM 650 C CA . VAL A 1 89 ? -1.639 2.846 23.201 1.00 82.94 89 VAL A CA 1
ATOM 651 C C . VAL A 1 89 ? -1.667 1.376 23.609 1.00 82.94 89 VAL A C 1
ATOM 653 O O . VAL A 1 89 ? -1.510 0.512 22.752 1.00 82.94 89 VAL A O 1
ATOM 656 N N . GLU A 1 90 ? -1.946 1.080 24.877 1.00 84.25 90 GLU A N 1
ATOM 657 C CA . GLU A 1 90 ? -2.121 -0.296 25.362 1.00 84.25 90 GLU A CA 1
ATOM 658 C C . GLU A 1 90 ? -3.307 -0.994 24.684 1.00 84.25 90 GLU A C 1
ATOM 660 O O . GLU A 1 90 ? -3.190 -2.134 24.229 1.00 84.25 90 GLU A O 1
ATOM 665 N N . ALA A 1 91 ? -4.433 -0.289 24.545 1.00 85.38 91 ALA A N 1
ATOM 666 C CA . ALA A 1 91 ? -5.609 -0.801 23.851 1.00 85.38 91 ALA A CA 1
ATOM 667 C C . ALA A 1 91 ? -5.330 -1.110 22.371 1.00 85.38 91 ALA A C 1
ATOM 669 O O . ALA A 1 91 ? -5.846 -2.095 21.843 1.00 85.38 91 ALA A O 1
ATOM 670 N N . VAL A 1 92 ? -4.509 -0.283 21.715 1.00 85.81 92 VAL A N 1
ATOM 671 C CA . VAL A 1 92 ? -4.052 -0.493 20.335 1.00 85.81 92 VAL A CA 1
ATOM 672 C C . VAL A 1 92 ? -3.078 -1.668 20.238 1.00 85.81 92 VAL A C 1
ATOM 674 O O . VAL A 1 92 ? -3.198 -2.478 19.321 1.00 85.81 92 VAL A O 1
ATOM 677 N N . GLU A 1 93 ? -2.142 -1.792 21.179 1.00 84.94 93 GLU A N 1
ATOM 678 C CA . GLU A 1 93 ? -1.174 -2.893 21.214 1.00 84.94 93 GLU A CA 1
ATOM 679 C C . GLU A 1 93 ? -1.884 -4.247 21.332 1.00 84.94 93 GLU A C 1
ATOM 681 O O . GLU A 1 93 ? -1.550 -5.188 20.615 1.00 84.94 93 GLU A O 1
ATOM 686 N N . ALA A 1 94 ? -2.926 -4.322 22.165 1.00 86.00 94 ALA A N 1
ATOM 687 C CA . ALA A 1 94 ? -3.707 -5.538 22.383 1.00 86.00 94 ALA A CA 1
ATOM 688 C C . ALA A 1 94 ? -4.437 -6.055 21.130 1.00 86.00 94 ALA A C 1
ATOM 690 O O . ALA A 1 94 ? -4.866 -7.205 21.118 1.00 86.00 94 ALA A O 1
ATOM 691 N N . VAL A 1 95 ? -4.603 -5.220 20.100 1.00 84.75 95 VAL A N 1
ATOM 692 C CA . VAL A 1 95 ? -5.292 -5.575 18.847 1.00 84.75 95 VAL A CA 1
ATOM 693 C C . VAL A 1 95 ? -4.381 -5.499 17.621 1.00 84.75 95 VAL A C 1
ATOM 695 O O . VAL A 1 95 ? -4.853 -5.661 16.497 1.00 84.75 95 VAL A O 1
ATOM 698 N N . LYS A 1 96 ? -3.079 -5.238 17.805 1.00 81.62 96 LYS A N 1
ATOM 699 C CA . LYS A 1 96 ? -2.138 -4.956 16.710 1.00 81.62 96 LYS A CA 1
ATOM 700 C C . LYS A 1 96 ? -2.145 -6.042 15.626 1.00 81.62 96 LYS A C 1
ATOM 702 O O . LYS A 1 96 ? -2.145 -5.710 14.442 1.00 81.62 96 LYS A O 1
ATOM 707 N N . GLU A 1 97 ? -2.177 -7.312 16.021 1.00 79.69 97 GLU A N 1
ATOM 708 C CA . GLU A 1 97 ? -2.112 -8.457 15.098 1.00 79.69 97 GLU A CA 1
ATOM 709 C C . GLU A 1 97 ? -3.409 -8.663 14.293 1.00 79.69 97 GLU A C 1
ATOM 711 O O . GLU A 1 97 ? -3.377 -9.132 13.150 1.00 79.69 97 GLU A O 1
ATOM 716 N N . ASP A 1 98 ? -4.544 -8.234 14.851 1.00 80.31 98 ASP A N 1
ATOM 717 C CA . ASP A 1 98 ? -5.875 -8.389 14.256 1.00 80.31 98 ASP A CA 1
ATOM 718 C C . ASP A 1 98 ? -6.250 -7.232 13.318 1.00 80.31 98 ASP A C 1
ATOM 720 O O . ASP A 1 98 ? -7.227 -7.317 12.569 1.00 80.31 98 ASP A O 1
ATOM 724 N N . VAL A 1 99 ? -5.482 -6.140 13.334 1.00 84.81 99 VAL A N 1
ATOM 725 C CA . VAL A 1 99 ? -5.758 -4.930 12.554 1.00 84.81 99 VAL A CA 1
ATOM 726 C C . VAL A 1 99 ? -5.069 -4.986 11.189 1.00 84.81 99 VAL A C 1
ATOM 728 O O . VAL A 1 99 ? -3.863 -5.187 11.068 1.00 84.81 99 VAL A O 1
ATOM 731 N N . GLY A 1 100 ? -5.853 -4.783 10.129 1.00 79.31 100 GLY A N 1
ATOM 732 C CA . GLY A 1 100 ? -5.383 -4.761 8.737 1.00 79.31 100 GLY A CA 1
ATOM 733 C C . GLY A 1 100 ? -5.222 -3.354 8.163 1.00 79.31 100 GLY A C 1
ATOM 734 O O . GLY A 1 100 ? -4.482 -3.156 7.202 1.00 79.31 100 GLY A O 1
ATOM 735 N N . ALA A 1 101 ? -5.911 -2.376 8.749 1.00 83.81 101 ALA A N 1
ATOM 736 C CA . ALA A 1 101 ? -5.850 -0.975 8.358 1.00 83.81 101 ALA A CA 1
ATOM 737 C C . ALA A 1 101 ? -6.229 -0.076 9.539 1.00 83.81 101 ALA A C 1
ATOM 739 O O . ALA A 1 101 ? -7.045 -0.461 10.376 1.00 83.81 101 ALA A O 1
ATOM 740 N N . VAL A 1 102 ? -5.678 1.138 9.571 1.00 87.31 102 VAL A N 1
ATOM 741 C CA . VAL A 1 102 ? -5.978 2.148 10.593 1.00 87.31 102 VAL A CA 1
ATOM 742 C C . VAL A 1 102 ? -6.557 3.389 9.924 1.00 87.31 102 VAL A C 1
ATOM 744 O O . VAL A 1 102 ? -5.959 3.937 8.999 1.00 87.31 102 VAL A O 1
ATOM 747 N N . ILE A 1 103 ? -7.709 3.850 10.406 1.00 88.75 103 ILE A N 1
ATOM 748 C CA . ILE A 1 103 ? -8.317 5.124 10.029 1.00 88.75 103 ILE A CA 1
ATOM 749 C C . ILE A 1 103 ? -8.270 6.051 11.238 1.00 88.75 103 ILE A C 1
ATOM 751 O O . ILE A 1 103 ? -8.872 5.787 12.279 1.00 88.75 103 ILE A O 1
ATOM 755 N N . TRP A 1 104 ? -7.575 7.173 11.082 1.00 87.81 104 TRP A N 1
ATOM 756 C CA . TRP A 1 104 ? -7.529 8.214 12.096 1.00 87.81 104 TRP A CA 1
ATOM 757 C C . TRP A 1 104 ? -8.650 9.232 11.866 1.00 87.81 104 TRP A C 1
ATOM 759 O O . TRP A 1 104 ? -8.557 10.087 10.988 1.00 87.81 104 TRP A O 1
ATOM 769 N N . ALA A 1 105 ? -9.713 9.147 12.663 1.00 85.44 105 ALA A N 1
ATOM 770 C CA . ALA A 1 105 ? -10.835 10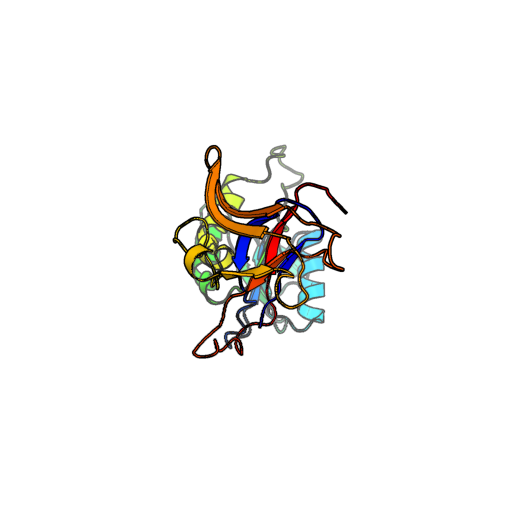.088 12.656 1.00 85.44 105 ALA A CA 1
ATOM 771 C C . ALA A 1 105 ? -10.898 10.949 13.934 1.00 85.44 105 ALA A C 1
ATOM 773 O O . ALA A 1 105 ? -11.877 11.668 14.158 1.00 85.44 105 ALA A O 1
ATOM 774 N N . ALA A 1 106 ? -9.860 10.895 14.777 1.00 81.50 106 ALA A N 1
ATOM 775 C CA . ALA A 1 106 ? -9.756 11.725 15.966 1.00 81.50 106 ALA A CA 1
ATOM 776 C C . ALA A 1 106 ? -9.315 13.148 15.597 1.00 81.50 106 ALA A C 1
ATOM 778 O O . ALA A 1 106 ? -8.302 13.365 14.934 1.00 81.50 106 ALA A O 1
ATOM 779 N N . GLY A 1 107 ? -10.090 14.127 16.055 1.00 69.38 107 GLY A N 1
ATOM 780 C CA . GLY A 1 107 ? -9.769 15.547 15.954 1.00 69.38 107 GLY A CA 1
ATOM 781 C C . GLY A 1 107 ? -9.712 16.198 17.336 1.00 69.38 107 GLY A C 1
ATOM 782 O O . GLY A 1 107 ? -10.214 15.620 18.306 1.00 69.38 107 GLY A O 1
ATOM 783 N N . PRO A 1 108 ? -9.130 17.403 17.442 1.00 63.00 108 PRO A N 1
ATOM 784 C CA . PRO A 1 108 ? -9.089 18.140 18.698 1.00 63.00 108 PRO A CA 1
ATOM 785 C C . PRO A 1 108 ? -10.508 18.435 19.205 1.00 63.00 108 PRO A C 1
ATOM 787 O O . PRO A 1 108 ? -11.428 18.719 18.431 1.00 63.00 108 PRO A O 1
ATOM 790 N N . SER A 1 109 ? -10.701 18.353 20.524 1.00 53.47 109 SER A N 1
ATOM 791 C CA . SER A 1 109 ? -11.974 18.724 21.147 1.00 53.47 109 SER A CA 1
ATOM 792 C C . SER A 1 109 ? -12.220 20.224 20.971 1.00 53.47 109 SER A C 1
ATOM 794 O O . SER A 1 109 ? -11.303 21.025 21.125 1.00 53.47 109 SER A O 1
ATOM 796 N N . ARG A 1 110 ? -13.473 20.628 20.724 1.00 48.81 110 ARG A N 1
ATOM 797 C CA . ARG A 1 110 ? -13.873 22.046 20.570 1.00 48.81 110 ARG A CA 1
ATOM 798 C C . ARG A 1 110 ? -13.577 22.917 21.802 1.00 48.81 110 ARG A C 1
ATOM 800 O O . ARG A 1 110 ? -13.682 24.133 21.717 1.00 48.81 110 ARG A O 1
ATOM 807 N N . THR A 1 111 ? -13.251 22.299 22.934 1.00 46.56 111 THR A N 1
ATOM 808 C CA . THR A 1 111 ? -13.043 22.931 24.242 1.00 46.56 111 THR A CA 1
ATOM 809 C C . THR A 1 111 ? -11.583 23.228 24.583 1.00 46.56 111 THR A C 1
ATOM 811 O O . THR A 1 111 ? -11.329 23.815 25.629 1.00 46.56 111 THR A O 1
ATOM 814 N N . SER A 1 112 ? -10.621 22.881 23.725 1.00 44.19 112 SER A N 1
ATOM 815 C CA . SER A 1 112 ? -9.206 23.204 23.936 1.00 44.19 112 SER A CA 1
ATOM 816 C C . SER A 1 112 ? -8.584 23.768 22.651 1.00 44.19 112 SER A C 1
ATOM 818 O O . SER A 1 112 ? -8.690 23.118 21.610 1.00 44.19 112 SER A O 1
ATOM 820 N N . PRO A 1 113 ? -7.904 24.932 22.692 1.00 43.94 113 PRO A N 1
ATOM 821 C CA . PRO A 1 113 ? -7.294 25.566 21.519 1.00 43.94 113 PRO A CA 1
ATOM 822 C C . PRO A 1 113 ? -6.042 24.848 20.983 1.00 43.94 113 PRO A C 1
ATOM 824 O O . PRO A 1 113 ? -5.310 25.403 20.168 1.00 43.94 113 PRO A O 1
ATOM 827 N N . SER A 1 114 ? -5.791 23.601 21.376 1.00 44.38 114 SER A N 1
ATOM 828 C CA . SER A 1 114 ? -4.760 22.749 20.790 1.00 44.38 114 SER A CA 1
ATOM 829 C C . SER A 1 114 ? -5.229 22.201 19.439 1.00 44.38 114 SER A C 1
ATOM 831 O O . SER A 1 114 ? -5.500 21.018 19.259 1.00 44.38 114 SER A O 1
ATOM 833 N N . ALA A 1 115 ? -5.273 23.098 18.453 1.00 43.91 115 ALA A N 1
ATOM 834 C CA . ALA A 1 115 ? -5.229 22.807 17.022 1.00 43.91 115 ALA A CA 1
ATOM 835 C C . ALA A 1 115 ? -3.835 22.291 16.610 1.00 43.91 115 ALA A C 1
ATOM 837 O O . ALA A 1 115 ? -3.221 22.753 15.653 1.00 43.91 115 ALA A O 1
ATOM 838 N N . ILE A 1 116 ? -3.336 21.323 17.366 1.00 46.62 116 ILE A N 1
ATOM 839 C CA . ILE A 1 116 ? -2.248 20.445 16.990 1.00 46.62 116 ILE A CA 1
ATOM 840 C C . ILE A 1 116 ? -2.954 19.102 17.002 1.00 46.62 116 ILE A C 1
ATOM 842 O O . ILE A 1 116 ? -3.277 18.588 18.071 1.00 46.62 116 ILE A O 1
ATOM 846 N N . VAL A 1 117 ? -3.304 18.588 15.816 1.00 53.34 117 VAL A N 1
ATOM 847 C CA . VAL A 1 117 ? -3.522 17.142 15.659 1.00 53.34 117 VAL A CA 1
ATOM 848 C C . VAL A 1 117 ? -2.391 16.515 16.446 1.00 53.34 117 VAL A C 1
ATOM 850 O O . VAL A 1 117 ? -1.253 16.882 16.174 1.00 53.34 117 VAL A O 1
ATOM 853 N N . ASP A 1 118 ? -2.708 15.752 17.490 1.00 63.62 118 ASP A N 1
ATOM 854 C CA . ASP A 1 118 ? -1.740 15.253 18.460 1.00 63.62 118 ASP A CA 1
ATOM 855 C C . ASP A 1 118 ? -0.725 14.379 17.714 1.00 63.62 118 ASP A C 1
ATOM 857 O O . ASP A 1 118 ? -0.899 13.176 17.544 1.00 63.62 118 ASP A O 1
ATOM 861 N N . ASN A 1 119 ? 0.275 15.035 17.122 1.00 65.62 119 ASN A N 1
ATOM 862 C CA . ASN A 1 119 ? 1.206 14.433 16.181 1.00 65.62 119 ASN A CA 1
ATOM 863 C C . ASN A 1 119 ? 2.014 13.379 16.921 1.00 65.62 119 ASN A C 1
ATOM 865 O O . ASN A 1 119 ? 2.445 12.408 16.316 1.00 65.62 119 ASN A O 1
ATOM 869 N N . GLN A 1 120 ? 2.179 13.558 18.233 1.00 69.75 120 GLN A N 1
ATOM 870 C CA . GLN A 1 120 ? 2.745 12.559 19.108 1.00 69.75 120 GLN A CA 1
ATOM 871 C C . GLN A 1 120 ? 1.863 11.307 19.134 1.00 69.75 120 GLN A C 1
ATOM 873 O O . GLN A 1 120 ? 2.351 10.246 18.760 1.00 69.75 120 GLN A O 1
ATOM 878 N N . ALA A 1 121 ? 0.567 11.424 19.436 1.00 71.62 121 ALA A N 1
ATOM 879 C CA . ALA A 1 121 ? -0.346 10.278 19.412 1.00 71.62 121 ALA A CA 1
ATOM 880 C C . ALA A 1 121 ? -0.433 9.602 18.027 1.00 71.62 121 ALA A C 1
ATOM 882 O O . ALA A 1 121 ? -0.425 8.374 17.927 1.00 71.62 121 ALA A O 1
ATOM 883 N N . VAL A 1 122 ? -0.464 10.386 16.942 1.00 76.44 122 VAL A N 1
ATOM 884 C CA . VAL A 1 122 ? -0.443 9.854 15.567 1.00 76.44 122 VAL A CA 1
ATOM 885 C C . VAL A 1 122 ? 0.853 9.093 15.298 1.00 76.44 122 VAL A C 1
ATOM 887 O O . VAL A 1 122 ? 0.804 7.993 14.754 1.00 76.44 122 VAL A O 1
ATOM 890 N N . ASN A 1 123 ? 2.004 9.645 15.687 1.00 77.88 123 ASN A N 1
ATOM 891 C CA . ASN A 1 123 ? 3.306 9.012 15.487 1.00 77.88 123 ASN A CA 1
ATOM 892 C C . ASN A 1 123 ? 3.485 7.764 16.357 1.00 77.88 123 ASN A C 1
ATOM 894 O O . ASN A 1 123 ? 4.077 6.793 15.892 1.00 77.88 123 ASN A O 1
ATOM 898 N N . GLU A 1 124 ? 2.967 7.759 17.585 1.00 79.75 124 GLU A N 1
ATOM 899 C CA . GLU A 1 124 ? 2.987 6.592 18.470 1.00 79.75 124 GLU A CA 1
ATOM 900 C C . GLU A 1 124 ? 2.171 5.448 17.859 1.00 79.75 124 GLU A C 1
ATOM 902 O O . GLU A 1 124 ? 2.700 4.352 17.668 1.00 79.75 124 GLU A O 1
ATOM 907 N N . VAL A 1 125 ? 0.931 5.716 17.434 1.00 79.25 125 VAL A N 1
ATOM 908 C CA . VAL A 1 125 ? 0.087 4.714 16.761 1.00 79.25 125 VAL A CA 1
ATOM 909 C C . VAL A 1 125 ? 0.702 4.274 15.429 1.00 79.25 125 VAL A C 1
ATOM 911 O O . VAL A 1 125 ? 0.825 3.076 15.175 1.00 79.25 125 VAL A O 1
ATOM 914 N N . ALA A 1 126 ? 1.153 5.208 14.588 1.00 77.69 126 ALA A N 1
ATOM 915 C CA . ALA A 1 126 ? 1.804 4.887 13.317 1.00 77.69 126 ALA A CA 1
ATOM 916 C C . ALA A 1 126 ? 3.092 4.071 13.513 1.00 77.69 126 ALA A C 1
ATOM 918 O O . ALA A 1 126 ? 3.380 3.180 12.717 1.00 77.69 126 ALA A O 1
ATOM 919 N N . GLY A 1 127 ? 3.841 4.332 14.588 1.00 78.19 127 GLY A N 1
ATOM 920 C CA . GLY A 1 127 ? 5.018 3.565 14.982 1.00 78.19 127 GLY A CA 1
ATOM 921 C C . GLY A 1 127 ? 4.682 2.117 15.338 1.00 78.19 127 GLY A C 1
ATOM 922 O O . GLY A 1 127 ? 5.390 1.209 14.905 1.00 78.19 127 GLY A O 1
ATOM 923 N N . LYS A 1 128 ? 3.572 1.876 16.050 1.00 79.31 128 LYS A N 1
ATOM 924 C CA . LYS A 1 128 ? 3.105 0.515 16.377 1.00 79.31 128 LYS A CA 1
ATOM 925 C C . LYS A 1 128 ? 2.668 -0.275 15.150 1.00 79.31 128 LYS A C 1
ATOM 927 O O . LYS A 1 128 ? 2.936 -1.472 15.065 1.00 79.31 128 LYS A O 1
ATOM 932 N N . PHE A 1 129 ? 2.072 0.411 14.180 1.00 73.62 129 PHE A N 1
ATOM 933 C CA . PHE A 1 129 ? 1.669 -0.161 12.897 1.00 73.62 129 PHE A CA 1
ATOM 934 C C . PHE A 1 129 ? 2.721 0.002 11.805 1.00 73.62 129 PHE A C 1
ATOM 936 O O . PHE A 1 129 ? 2.418 -0.212 10.633 1.00 73.62 129 PHE A O 1
ATOM 943 N N . LYS A 1 130 ? 3.967 0.337 12.153 1.00 69.94 130 LYS A N 1
ATOM 944 C CA . LYS A 1 130 ? 5.037 0.468 11.165 1.00 69.94 130 LYS A CA 1
ATOM 945 C C . LYS A 1 130 ? 5.229 -0.829 10.391 1.00 69.94 130 LYS A C 1
ATOM 947 O O . LYS A 1 130 ? 5.441 -0.748 9.196 1.00 69.94 130 LYS A O 1
ATOM 952 N N . ASP A 1 131 ? 5.059 -1.986 11.027 1.00 61.53 131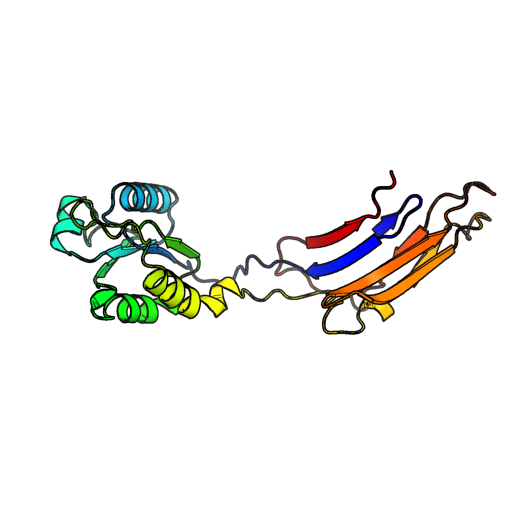 ASP A N 1
ATOM 953 C CA . ASP A 1 131 ? 5.143 -3.301 10.375 1.00 61.53 131 ASP A CA 1
ATOM 954 C C . ASP A 1 131 ? 3.944 -3.573 9.447 1.00 61.53 131 ASP A C 1
ATOM 956 O O . ASP A 1 131 ? 4.094 -4.184 8.392 1.00 61.53 131 ASP A O 1
ATOM 960 N N . LEU A 1 132 ? 2.758 -3.059 9.799 1.00 60.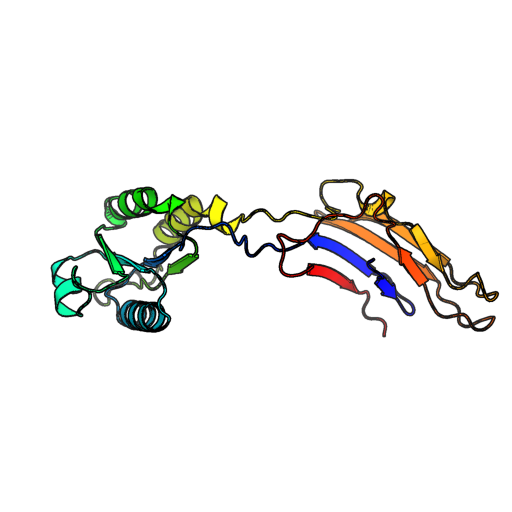88 132 LEU A N 1
ATOM 961 C CA . LEU A 1 132 ? 1.551 -3.124 8.967 1.00 60.88 132 LEU A CA 1
ATOM 962 C C . LEU A 1 132 ? 1.672 -2.211 7.732 1.00 60.88 132 LEU A C 1
ATOM 964 O O . LEU A 1 132 ? 1.288 -2.590 6.627 1.00 60.88 132 LEU A O 1
ATOM 968 N N . LEU A 1 133 ? 2.225 -1.007 7.917 1.00 53.84 133 LEU A N 1
ATOM 969 C CA . LEU A 1 133 ? 2.501 -0.023 6.862 1.00 53.84 133 LEU A CA 1
ATOM 970 C C . LEU A 1 133 ? 3.724 -0.403 6.019 1.00 53.84 133 LEU A C 1
ATOM 972 O O . LEU A 1 133 ? 3.777 -0.107 4.826 1.00 53.84 133 LEU A O 1
ATOM 976 N N . ALA A 1 134 ? 4.682 -1.097 6.626 1.00 54.12 134 ALA A N 1
ATOM 977 C CA . ALA A 1 134 ? 5.789 -1.779 5.978 1.00 54.12 134 ALA A CA 1
ATOM 978 C C . ALA A 1 134 ? 5.363 -3.165 5.493 1.00 54.12 134 ALA A C 1
ATOM 980 O O . ALA A 1 134 ? 6.190 -4.079 5.480 1.00 54.12 134 ALA A O 1
ATOM 981 N N . GLY A 1 135 ? 4.088 -3.317 5.094 1.00 50.78 135 GLY A N 1
ATOM 982 C CA . GLY A 1 135 ? 3.602 -4.518 4.432 1.00 50.78 135 GLY A CA 1
ATOM 983 C C . GLY A 1 135 ? 4.664 -4.999 3.455 1.00 50.78 135 GLY A C 1
ATOM 984 O O . GLY A 1 135 ? 5.195 -4.180 2.699 1.00 50.78 135 GLY A O 1
ATOM 985 N N . GLN A 1 136 ? 5.039 -6.279 3.570 1.00 49.25 136 GLN A N 1
ATOM 986 C CA . GLN A 1 136 ? 6.147 -6.872 2.827 1.00 49.25 136 GLN A CA 1
ATOM 987 C C . GLN A 1 136 ? 6.043 -6.469 1.355 1.00 49.25 136 GLN A C 1
ATOM 989 O O . GLN A 1 136 ? 5.215 -6.976 0.597 1.00 49.25 136 GLN A O 1
ATOM 994 N N . ASN A 1 137 ? 6.867 -5.500 0.959 1.00 55.25 137 ASN A N 1
ATOM 995 C CA . ASN A 1 137 ? 7.101 -5.233 -0.441 1.00 55.25 137 ASN A CA 1
ATOM 996 C C . ASN A 1 137 ? 8.073 -6.313 -0.876 1.00 55.25 137 ASN A C 1
ATOM 998 O O . ASN A 1 137 ? 9.286 -6.133 -0.779 1.00 55.25 137 ASN A O 1
ATOM 1002 N N . ASP A 1 138 ? 7.530 -7.439 -1.322 1.00 64.81 138 ASP A N 1
ATOM 1003 C CA . ASP A 1 138 ? 8.329 -8.418 -2.032 1.00 64.81 138 ASP A CA 1
ATOM 1004 C C . ASP A 1 138 ? 8.733 -7.780 -3.364 1.00 64.81 138 ASP A C 1
ATOM 1006 O O . ASP A 1 138 ? 7.934 -7.550 -4.283 1.00 64.81 138 ASP A O 1
ATOM 1010 N N . TYR A 1 139 ? 9.997 -7.374 -3.426 1.00 71.62 139 TYR A N 1
ATOM 1011 C CA . TYR A 1 139 ? 10.587 -6.842 -4.638 1.00 71.62 139 TYR A CA 1
ATOM 1012 C C . TYR A 1 139 ? 10.953 -8.013 -5.539 1.00 71.62 139 TYR A C 1
ATOM 1014 O O . TYR A 1 139 ? 11.751 -8.866 -5.162 1.00 71.62 139 TYR A O 1
ATOM 1022 N N . LEU A 1 140 ? 10.409 -8.024 -6.758 1.00 78.38 140 LEU A N 1
ATOM 1023 C CA . LEU A 1 140 ? 10.973 -8.864 -7.815 1.00 78.38 140 LEU A CA 1
ATOM 1024 C C . LEU A 1 140 ? 12.385 -8.392 -8.158 1.00 78.38 140 LEU A C 1
ATOM 1026 O O . LEU A 1 140 ? 13.270 -9.207 -8.389 1.00 78.38 140 LEU A O 1
ATOM 1030 N N . PHE A 1 141 ? 12.575 -7.069 -8.175 1.00 82.12 141 PHE A N 1
ATOM 1031 C CA . PHE A 1 141 ? 13.862 -6.431 -8.409 1.00 82.12 141 PHE A CA 1
ATOM 1032 C C . PHE A 1 141 ? 14.013 -5.211 -7.506 1.00 82.12 141 PHE A C 1
ATOM 1034 O O . PHE A 1 141 ? 13.248 -4.243 -7.612 1.00 82.12 141 PHE A O 1
ATOM 1041 N N . ASP A 1 142 ? 15.026 -5.260 -6.646 1.00 83.06 142 ASP A N 1
ATOM 1042 C CA . ASP A 1 142 ? 15.454 -4.138 -5.818 1.00 83.06 142 ASP A CA 1
ATOM 1043 C C . ASP A 1 142 ? 16.712 -3.518 -6.436 1.00 83.06 142 ASP A C 1
ATOM 1045 O O . ASP A 1 142 ? 17.804 -4.076 -6.335 1.00 83.06 142 ASP A O 1
ATOM 1049 N N . PHE A 1 143 ? 16.564 -2.373 -7.101 1.00 82.81 143 PHE A N 1
ATOM 1050 C CA . PHE A 1 143 ? 17.693 -1.657 -7.702 1.00 82.81 143 PHE A CA 1
ATOM 1051 C C . PHE A 1 143 ? 18.381 -0.683 -6.738 1.00 82.81 143 PHE A C 1
ATOM 1053 O O . PHE A 1 143 ? 19.377 -0.077 -7.129 1.00 82.81 143 PHE A O 1
ATOM 1060 N N . GLU A 1 144 ? 17.864 -0.526 -5.516 1.00 77.69 144 GLU A N 1
ATOM 1061 C CA . GLU A 1 144 ? 18.474 0.299 -4.473 1.00 77.69 144 GLU A CA 1
ATOM 1062 C C . GLU A 1 144 ? 19.495 -0.522 -3.684 1.00 77.69 144 GLU A C 1
ATOM 1064 O O . GLU A 1 144 ? 20.639 -0.105 -3.556 1.00 77.69 144 GLU A O 1
ATOM 1069 N N . ASN A 1 145 ? 19.120 -1.717 -3.215 1.00 74.44 145 ASN A N 1
ATOM 1070 C CA . ASN A 1 145 ? 19.965 -2.496 -2.297 1.00 74.44 145 ASN A CA 1
ATOM 1071 C C . ASN A 1 145 ? 20.629 -3.723 -2.939 1.00 74.44 145 ASN A C 1
ATOM 1073 O O . ASN A 1 145 ? 21.390 -4.427 -2.275 1.00 74.44 145 ASN A O 1
ATOM 1077 N N . SER A 1 146 ? 20.359 -4.008 -4.218 1.00 74.06 146 SER A N 1
ATOM 1078 C CA . SER A 1 146 ? 20.941 -5.160 -4.915 1.00 74.06 146 SER A CA 1
ATOM 1079 C C . SER A 1 146 ? 21.339 -4.829 -6.360 1.00 74.06 146 SER A C 1
ATOM 1081 O O . SER A 1 146 ? 20.747 -3.946 -6.990 1.00 74.06 146 SER A O 1
ATOM 1083 N N . PRO A 1 147 ? 22.304 -5.553 -6.956 1.00 74.69 147 PRO A N 1
ATOM 1084 C CA . PRO A 1 147 ? 22.684 -5.382 -8.357 1.00 74.69 147 PRO A CA 1
ATOM 1085 C C . PRO A 1 147 ? 21.668 -6.030 -9.321 1.00 74.69 147 PRO A C 1
ATOM 1087 O O . PRO A 1 147 ? 22.044 -6.660 -10.308 1.00 74.69 147 PRO A O 1
ATOM 1090 N N . SER A 1 148 ? 20.364 -5.855 -9.068 1.00 82.25 148 SER A N 1
ATOM 1091 C CA . SER A 1 148 ? 19.264 -6.454 -9.842 1.00 82.25 148 SER A CA 1
ATOM 1092 C C . SER A 1 148 ? 19.324 -6.139 -11.344 1.00 82.25 148 SER A C 1
ATOM 1094 O O . SER A 1 148 ? 18.820 -6.918 -12.153 1.00 82.25 148 SER A O 1
ATOM 1096 N N . ALA A 1 149 ? 19.975 -5.039 -11.744 1.00 82.25 149 ALA A N 1
ATOM 1097 C CA . ALA A 1 149 ? 20.159 -4.654 -13.146 1.00 8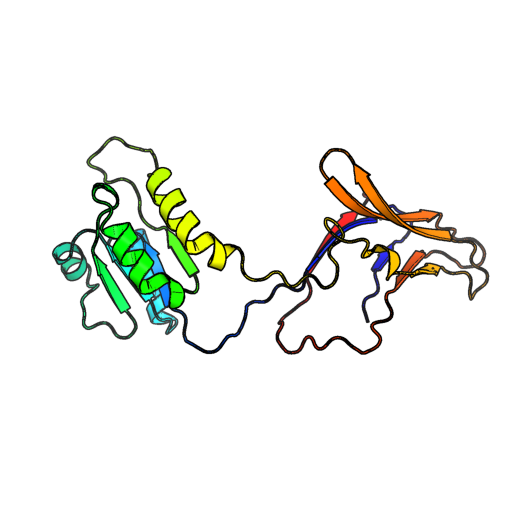2.25 149 ALA A CA 1
ATOM 1098 C C . ALA A 1 149 ? 20.884 -5.725 -13.979 1.00 82.25 149 ALA A C 1
ATOM 1100 O O . ALA A 1 149 ? 20.570 -5.886 -15.154 1.00 82.25 149 ALA A O 1
ATOM 1101 N N . GLN A 1 150 ? 21.784 -6.505 -13.371 1.00 83.56 150 GLN A N 1
ATOM 1102 C CA . GLN A 1 150 ? 22.572 -7.539 -14.061 1.00 83.56 150 GLN A CA 1
ATOM 1103 C C . GLN A 1 150 ? 21.724 -8.712 -14.571 1.00 83.56 150 GLN A C 1
ATOM 1105 O O . GLN A 1 150 ? 22.148 -9.453 -15.452 1.00 83.56 150 GLN A O 1
ATOM 1110 N N . SER A 1 151 ? 20.519 -8.881 -14.025 1.00 84.50 151 SER A N 1
ATOM 1111 C CA . SER A 1 151 ? 19.577 -9.914 -14.460 1.00 84.50 151 SER A CA 1
ATOM 1112 C C . SER A 1 151 ? 18.830 -9.544 -15.751 1.00 84.50 151 SER A C 1
ATOM 1114 O O . SER A 1 151 ? 18.162 -10.385 -16.354 1.00 84.50 151 SER A O 1
ATOM 1116 N N . PHE A 1 152 ? 18.931 -8.284 -16.183 1.00 88.25 152 PHE A N 1
ATOM 1117 C CA . PHE A 1 152 ? 18.323 -7.792 -17.410 1.00 88.25 152 PHE A CA 1
ATOM 1118 C C . PHE A 1 152 ? 19.347 -7.745 -18.539 1.00 88.25 152 PHE A C 1
ATOM 1120 O O . PHE A 1 152 ? 20.509 -7.397 -18.342 1.00 88.25 152 PHE A O 1
ATOM 1127 N N . ARG A 1 153 ? 18.883 -8.030 -19.754 1.00 88.19 153 ARG A N 1
ATOM 1128 C CA . ARG A 1 153 ? 19.672 -7.923 -20.979 1.00 88.19 153 ARG A CA 1
ATOM 1129 C C . ARG A 1 153 ? 18.993 -7.013 -22.004 1.00 88.19 153 ARG A C 1
ATOM 1131 O O . ARG A 1 153 ? 17.766 -7.078 -22.127 1.00 88.19 153 ARG A O 1
ATOM 1138 N N . PRO A 1 154 ? 19.759 -6.200 -22.749 1.00 88.69 154 PRO A N 1
ATOM 1139 C CA . PRO A 1 154 ? 19.243 -5.455 -23.890 1.00 88.69 154 PRO A CA 1
ATOM 1140 C C . PRO A 1 154 ? 18.641 -6.372 -24.961 1.00 88.69 154 PRO A C 1
ATOM 1142 O O . PRO A 1 154 ? 19.125 -7.482 -25.206 1.00 88.69 154 PRO A O 1
ATOM 1145 N N . VAL A 1 155 ? 17.576 -5.891 -25.593 1.00 87.81 155 VAL A N 1
ATOM 1146 C CA . VAL A 1 155 ? 16.919 -6.475 -26.763 1.00 87.81 155 VAL A CA 1
ATOM 1147 C C . VAL A 1 155 ? 16.636 -5.331 -27.731 1.00 87.81 155 VAL A C 1
ATOM 1149 O O . VAL A 1 155 ? 15.657 -4.602 -27.578 1.00 87.81 155 VAL A O 1
ATOM 1152 N N . ASP A 1 156 ? 17.519 -5.184 -28.711 1.00 87.06 156 ASP A N 1
ATOM 1153 C CA . ASP A 1 156 ? 17.487 -4.115 -29.711 1.00 87.06 156 ASP A CA 1
ATOM 1154 C C . ASP A 1 156 ? 17.043 -4.656 -31.086 1.00 87.06 156 ASP A C 1
ATOM 1156 O O . ASP A 1 156 ? 16.922 -5.867 -31.297 1.00 87.06 156 ASP A O 1
ATOM 1160 N N . ASP A 1 157 ? 16.813 -3.760 -32.043 1.00 81.81 157 ASP A N 1
ATOM 1161 C CA . ASP A 1 157 ? 16.266 -4.034 -33.384 1.00 81.81 157 ASP A CA 1
ATOM 1162 C C . ASP A 1 157 ? 17.232 -4.696 -34.395 1.00 81.81 157 ASP A C 1
ATOM 1164 O O . ASP A 1 157 ? 16.940 -4.786 -35.592 1.00 81.81 157 ASP A O 1
ATOM 1168 N N . VAL A 1 158 ? 18.347 -5.251 -33.913 1.00 76.00 158 VAL A N 1
ATOM 1169 C CA . VAL A 1 158 ? 19.440 -5.814 -34.729 1.00 76.00 158 VAL A CA 1
ATOM 1170 C C . VAL A 1 158 ? 18.999 -6.991 -35.609 1.00 76.00 158 VAL A C 1
ATOM 1172 O O . VAL A 1 158 ? 19.556 -7.203 -36.683 1.00 76.00 158 VAL A O 1
ATOM 1175 N N . VAL A 1 159 ? 17.971 -7.746 -35.204 1.00 69.88 159 VAL A N 1
ATOM 1176 C CA . VAL A 1 159 ? 17.497 -8.941 -35.935 1.00 69.88 159 VAL A CA 1
ATOM 1177 C C . VAL A 1 159 ? 17.037 -8.616 -37.363 1.00 69.88 159 VAL A C 1
ATOM 1179 O O . VAL A 1 159 ? 17.194 -9.453 -38.248 1.00 69.88 159 VAL A O 1
ATOM 1182 N N . MET A 1 160 ? 16.526 -7.404 -37.607 1.00 65.62 160 MET A N 1
ATOM 1183 C CA . MET A 1 160 ? 16.084 -6.958 -38.939 1.00 65.62 160 MET A CA 1
ATOM 1184 C C . MET A 1 160 ? 17.079 -5.999 -39.615 1.00 65.62 160 MET A C 1
ATOM 1186 O O . MET A 1 160 ? 16.738 -5.367 -40.612 1.00 65.62 160 MET A O 1
ATOM 1190 N N . GLY A 1 161 ? 18.309 -5.893 -39.095 1.00 71.94 161 GLY A N 1
ATOM 1191 C CA . GLY A 1 161 ? 19.343 -4.985 -39.601 1.00 71.94 161 GLY A CA 1
ATOM 1192 C C . GLY A 1 161 ? 19.336 -3.595 -38.963 1.00 71.94 161 GLY A C 1
ATOM 1193 O O . GLY A 1 161 ? 20.148 -2.755 -39.353 1.00 71.94 161 GLY A O 1
ATOM 1194 N N . GLY A 1 162 ? 18.463 -3.354 -37.980 1.00 80.44 162 GLY A N 1
ATOM 1195 C CA . GLY A 1 162 ? 18.470 -2.136 -37.179 1.00 80.44 162 GLY A CA 1
ATOM 1196 C C . GLY A 1 162 ? 19.809 -1.927 -36.467 1.00 80.44 162 GLY A C 1
ATOM 1197 O O . GLY A 1 162 ? 20.560 -2.869 -36.199 1.00 80.44 162 GLY A O 1
ATOM 1198 N N . VAL A 1 163 ? 20.137 -0.665 -36.209 1.00 86.00 163 VAL A N 1
ATOM 1199 C CA . VAL A 1 163 ? 21.416 -0.259 -35.599 1.00 86.00 163 VAL A CA 1
ATOM 1200 C C . VAL A 1 163 ? 21.217 0.416 -34.245 1.00 86.00 163 VAL A C 1
ATOM 1202 O O . VAL A 1 163 ? 22.121 1.097 -33.748 1.00 86.00 163 VAL A O 1
ATOM 1205 N N . SER A 1 164 ? 20.040 0.236 -33.636 1.00 86.44 164 SER A N 1
ATOM 1206 C CA . SER A 1 164 ? 19.799 0.716 -32.282 1.00 86.44 164 SER A CA 1
ATOM 1207 C C . SER A 1 164 ? 20.672 -0.050 -31.291 1.00 86.44 164 SER A C 1
ATOM 1209 O O . SER A 1 164 ? 21.000 -1.224 -31.481 1.00 86.44 164 SER A O 1
ATOM 1211 N N . ARG A 1 165 ? 21.090 0.637 -30.230 1.00 88.00 165 ARG A N 1
ATOM 1212 C CA . ARG A 1 165 ? 21.941 0.056 -29.191 1.00 88.00 165 ARG A CA 1
ATOM 1213 C C . ARG A 1 165 ? 21.529 0.567 -27.833 1.00 88.00 165 ARG A C 1
ATOM 1215 O O . ARG A 1 165 ? 21.450 1.782 -27.634 1.00 88.00 165 ARG A O 1
ATOM 1222 N N . SER A 1 166 ? 21.361 -0.340 -26.883 1.00 89.12 166 SER A N 1
ATOM 1223 C CA . SER A 1 166 ? 21.039 0.022 -25.511 1.00 89.12 166 SER A CA 1
ATOM 1224 C C . SER A 1 166 ? 21.820 -0.754 -24.454 1.00 89.12 166 SER A C 1
ATOM 1226 O O . SER A 1 166 ? 22.472 -1.763 -24.721 1.00 89.12 166 SER A O 1
ATOM 1228 N N . ILE A 1 167 ? 21.799 -0.221 -23.235 1.00 89.69 167 ILE A N 1
ATOM 1229 C CA . ILE A 1 167 ? 22.441 -0.783 -22.051 1.00 89.69 167 ILE A CA 1
ATOM 1230 C C . ILE A 1 167 ? 21.586 -0.504 -20.818 1.00 89.69 167 ILE A C 1
ATOM 1232 O O . ILE A 1 167 ? 20.948 0.547 -20.709 1.00 89.69 167 ILE A O 1
ATOM 1236 N N . ILE A 1 168 ? 21.599 -1.445 -19.877 1.00 88.50 168 ILE A N 1
ATOM 1237 C CA . ILE A 1 168 ? 21.068 -1.268 -18.530 1.00 88.50 168 ILE A CA 1
ATOM 1238 C C . ILE A 1 168 ? 22.188 -1.438 -17.507 1.00 88.50 168 ILE A C 1
ATOM 1240 O O . ILE A 1 168 ? 22.949 -2.401 -17.567 1.00 88.50 168 ILE A O 1
ATOM 1244 N N . GLU A 1 169 ? 22.283 -0.501 -16.570 1.00 87.62 169 GLU A N 1
ATOM 1245 C CA . GLU A 1 169 ? 23.309 -0.492 -15.530 1.00 87.62 169 GLU A CA 1
ATOM 1246 C C . GLU A 1 169 ? 22.747 0.017 -14.199 1.00 87.62 169 GLU A C 1
ATOM 1248 O O . GLU A 1 169 ? 21.831 0.843 -14.166 1.00 87.62 169 GLU A O 1
ATOM 1253 N N . SER A 1 170 ? 23.292 -0.472 -13.085 1.00 87.38 170 SER A N 1
ATOM 1254 C CA . SER A 1 170 ? 23.039 0.129 -11.773 1.00 87.38 170 SER A CA 1
ATOM 1255 C C . SER A 1 170 ? 23.820 1.437 -11.669 1.00 87.38 170 SER A C 1
ATOM 1257 O O . SER A 1 170 ? 25.018 1.469 -11.940 1.00 87.38 170 SER A O 1
ATOM 1259 N N . THR A 1 171 ? 23.160 2.513 -11.257 1.00 85.19 171 THR A N 1
ATOM 1260 C CA . THR A 1 171 ? 23.770 3.838 -11.114 1.00 85.19 171 THR A CA 1
ATOM 1261 C C . THR A 1 171 ? 23.303 4.507 -9.825 1.00 85.19 171 THR A C 1
ATOM 1263 O O . THR A 1 171 ? 22.278 4.130 -9.251 1.00 85.19 171 THR A O 1
ATOM 1266 N N . SER A 1 172 ? 24.046 5.515 -9.378 1.00 83.69 172 SER A N 1
ATOM 1267 C CA . SER A 1 172 ? 23.662 6.379 -8.266 1.00 83.69 172 SER A CA 1
ATOM 1268 C C . SER A 1 172 ? 23.764 7.851 -8.663 1.00 83.69 172 SER A C 1
ATOM 1270 O O . SER A 1 172 ? 24.651 8.259 -9.413 1.00 83.69 172 SER A O 1
ATOM 1272 N N . GLU A 1 173 ? 22.823 8.659 -8.186 1.00 79.69 173 GLU A N 1
ATOM 1273 C CA . GLU A 1 173 ? 22.801 10.108 -8.388 1.00 79.69 173 GLU A CA 1
ATOM 1274 C C . GLU A 1 173 ? 22.323 10.773 -7.094 1.00 79.69 173 GLU A C 1
ATOM 1276 O O . GLU A 1 173 ? 21.188 10.579 -6.656 1.00 79.69 173 GLU A O 1
ATOM 1281 N N . GLY A 1 174 ? 23.211 11.530 -6.446 1.00 82.62 174 GLY A N 1
ATOM 1282 C CA . GLY A 1 174 ? 22.970 12.018 -5.089 1.00 82.62 174 GLY A CA 1
ATOM 1283 C C . GLY A 1 174 ? 22.789 10.859 -4.103 1.00 82.62 174 GLY A C 1
ATOM 1284 O O . GLY A 1 174 ? 23.588 9.927 -4.089 1.00 82.62 174 GLY A O 1
ATOM 1285 N N . ASN A 1 175 ? 21.716 10.908 -3.309 1.00 80.88 175 ASN A N 1
ATOM 1286 C CA . ASN A 1 175 ? 21.359 9.860 -2.343 1.00 80.88 175 ASN A CA 1
ATOM 1287 C C . ASN A 1 175 ? 20.466 8.759 -2.948 1.00 80.88 175 ASN A C 1
ATOM 1289 O O . ASN A 1 175 ? 19.860 7.987 -2.209 1.00 80.88 175 ASN A O 1
ATOM 1293 N N . GLU A 1 176 ? 20.317 8.712 -4.274 1.00 76.94 176 GLU A N 1
ATOM 1294 C CA . GLU A 1 176 ? 19.412 7.783 -4.949 1.00 76.94 176 GLU A CA 1
ATOM 1295 C C . GLU A 1 176 ? 20.193 6.738 -5.739 1.00 76.94 176 GLU A C 1
ATOM 1297 O O . GLU A 1 176 ? 21.068 7.085 -6.530 1.00 76.94 176 GLU A O 1
ATOM 1302 N N . GLN A 1 177 ? 19.825 5.468 -5.577 1.00 82.50 177 GLN A N 1
ATOM 1303 C CA . GLN A 1 177 ? 20.362 4.347 -6.343 1.00 82.50 177 GLN A CA 1
ATOM 1304 C C . GLN A 1 177 ? 19.246 3.729 -7.192 1.00 82.50 177 GLN A C 1
ATOM 1306 O O . GLN A 1 177 ? 18.116 3.581 -6.729 1.00 82.50 177 GLN A O 1
ATOM 1311 N N . TYR A 1 178 ? 19.519 3.465 -8.469 1.00 84.38 178 TYR A N 1
ATOM 1312 C CA . TYR A 1 178 ? 18.509 2.999 -9.421 1.00 84.38 178 TYR A CA 1
ATOM 1313 C C . TYR A 1 178 ? 19.135 2.276 -10.618 1.00 84.38 178 TYR A C 1
ATOM 1315 O O . TYR A 1 178 ? 20.329 2.405 -10.891 1.00 84.38 178 TYR A O 1
ATOM 1323 N N . ALA A 1 179 ? 18.320 1.545 -11.383 1.00 88.25 179 ALA A N 1
ATOM 1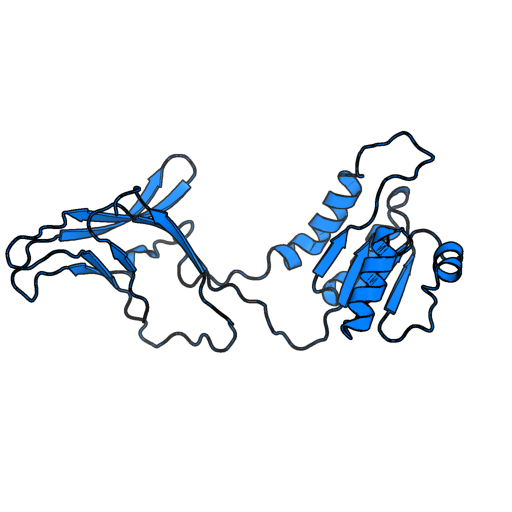324 C CA . ALA A 1 179 ? 18.737 1.043 -12.688 1.00 88.25 179 ALA A CA 1
ATOM 1325 C C . ALA A 1 179 ? 18.482 2.098 -13.765 1.00 88.25 179 ALA A C 1
ATOM 1327 O O . ALA A 1 179 ? 17.372 2.635 -13.893 1.00 88.25 179 ALA A O 1
ATOM 1328 N N . ARG A 1 180 ? 19.513 2.388 -14.555 1.00 88.06 180 ARG A N 1
ATOM 1329 C CA . ARG A 1 180 ? 19.437 3.257 -15.725 1.00 88.06 180 ARG A CA 1
ATOM 1330 C C . ARG A 1 180 ? 19.444 2.399 -16.974 1.00 88.06 180 ARG A C 1
ATOM 1332 O O . ARG A 1 180 ? 20.432 1.738 -17.268 1.00 88.06 180 ARG A O 1
ATOM 1339 N N . PHE A 1 181 ? 18.346 2.453 -17.711 1.00 88.94 181 PHE A N 1
ATOM 1340 C CA . PHE A 1 181 ? 18.272 1.953 -19.071 1.00 88.94 181 PHE A CA 1
ATOM 1341 C C . PHE A 1 181 ? 18.454 3.129 -20.037 1.00 88.94 181 PHE A C 1
ATOM 1343 O O . PHE A 1 181 ? 17.724 4.119 -19.958 1.00 88.94 181 PHE A O 1
ATOM 1350 N N . GLN A 1 182 ? 19.457 3.054 -20.907 1.00 87.00 182 GLN A N 1
ATOM 1351 C CA . GLN A 1 182 ? 19.799 4.115 -21.855 1.00 87.00 182 GLN A CA 1
ATOM 1352 C C . GLN A 1 182 ? 20.296 3.528 -23.175 1.00 87.00 182 GLN A C 1
ATOM 1354 O O . GLN A 1 182 ? 20.820 2.417 -23.218 1.00 87.00 182 GLN A O 1
ATOM 1359 N N . GLY A 1 183 ? 20.163 4.280 -24.261 1.00 86.00 183 GLY A N 1
ATOM 1360 C CA . GLY A 1 183 ? 20.611 3.834 -25.571 1.00 86.00 183 GLY A CA 1
ATOM 1361 C C . GLY A 1 183 ? 20.393 4.871 -26.661 1.00 86.00 183 GLY A C 1
ATOM 1362 O O . GLY A 1 183 ? 19.793 5.921 -26.424 1.00 86.00 183 GLY A O 1
ATOM 1363 N N . ASN A 1 184 ? 20.877 4.552 -27.857 1.00 87.06 184 ASN A N 1
ATOM 1364 C CA . ASN A 1 184 ? 20.585 5.294 -29.074 1.00 87.06 184 ASN A CA 1
ATOM 1365 C C . ASN A 1 184 ? 19.603 4.486 -29.926 1.00 87.06 184 ASN A C 1
ATOM 1367 O O . ASN A 1 184 ? 19.876 3.327 -30.241 1.00 87.06 184 ASN A O 1
ATOM 1371 N N . VAL A 1 185 ? 18.473 5.101 -30.276 1.00 85.69 185 VAL A N 1
ATOM 1372 C CA . VAL A 1 185 ? 17.463 4.509 -31.155 1.00 85.69 185 VAL A CA 1
ATOM 1373 C C . VAL A 1 185 ? 17.644 5.088 -32.548 1.00 85.69 185 VAL A C 1
ATOM 1375 O O . VAL A 1 185 ? 17.577 6.304 -32.724 1.00 85.69 185 VAL A O 1
ATOM 1378 N N . SER A 1 186 ? 17.844 4.211 -33.527 1.00 83.81 186 SER A N 1
ATOM 1379 C CA . SER A 1 186 ? 17.944 4.570 -34.937 1.00 83.81 186 SER A CA 1
ATOM 1380 C C . SER A 1 186 ? 16.719 4.076 -35.697 1.00 83.81 186 SER A C 1
ATOM 1382 O O . SER A 1 186 ? 16.231 2.974 -35.462 1.00 83.81 186 SER A O 1
ATOM 1384 N N . PHE A 1 187 ? 16.237 4.890 -36.633 1.00 84.38 187 PHE A N 1
ATOM 1385 C CA . PHE A 1 187 ? 15.197 4.496 -37.591 1.00 84.38 187 PHE A CA 1
ATOM 1386 C C . PHE A 1 187 ? 15.784 3.924 -38.888 1.00 84.38 187 PHE A C 1
ATOM 1388 O O . PHE A 1 187 ? 15.044 3.545 -39.796 1.00 84.38 187 PHE A O 1
ATOM 1395 N N . GLU A 1 188 ? 17.112 3.868 -38.997 1.00 84.31 188 GLU A N 1
ATOM 1396 C CA . GLU A 1 188 ? 17.787 3.243 -40.129 1.00 84.31 188 GLU A CA 1
ATOM 1397 C C . GLU A 1 188 ? 17.479 1.742 -40.181 1.00 84.31 188 GLU A C 1
ATOM 1399 O O . GLU A 1 188 ? 17.225 1.102 -39.158 1.00 84.31 188 GLU A O 1
ATOM 1404 N N . ASN A 1 189 ? 17.497 1.179 -41.391 1.00 84.12 189 ASN A N 1
ATOM 1405 C CA . ASN A 1 189 ? 17.255 -0.245 -41.648 1.00 84.12 189 ASN A CA 1
ATOM 1406 C C . ASN A 1 189 ? 15.936 -0.775 -41.055 1.00 84.12 189 ASN A C 1
ATOM 1408 O O . ASN A 1 189 ? 15.861 -1.917 -40.610 1.00 84.12 189 ASN A O 1
ATOM 1412 N N . ASN A 1 190 ? 14.887 0.056 -41.065 1.00 80.31 190 ASN A N 1
ATOM 1413 C CA . ASN A 1 190 ? 13.577 -0.258 -40.482 1.00 80.31 190 ASN A CA 1
ATOM 1414 C C . ASN A 1 190 ? 13.631 -0.579 -38.975 1.00 80.31 190 ASN A C 1
ATOM 1416 O O . ASN A 1 190 ? 12.788 -1.322 -38.467 1.00 80.31 190 ASN A O 1
ATOM 1420 N N . GLY A 1 191 ? 14.621 -0.026 -38.270 1.00 83.06 191 GLY A N 1
ATOM 1421 C CA . GLY A 1 191 ? 14.711 -0.077 -36.819 1.00 83.06 191 GLY A CA 1
ATOM 1422 C C . GLY A 1 191 ? 13.694 0.832 -36.121 1.00 83.06 191 GLY A C 1
ATOM 1423 O O . GLY A 1 191 ? 12.697 1.284 -36.692 1.00 83.06 191 GLY A O 1
ATOM 1424 N N . GLY A 1 192 ? 13.960 1.116 -34.852 1.00 83.75 192 GLY A N 1
ATOM 1425 C CA . GLY A 1 192 ? 13.230 2.101 -34.062 1.00 83.75 192 GLY A CA 1
ATOM 1426 C C . GLY A 1 192 ? 12.869 1.640 -32.656 1.00 83.75 192 GLY A C 1
ATOM 1427 O O . GLY A 1 192 ? 11.910 2.174 -32.088 1.00 83.75 192 GLY A O 1
ATOM 1428 N N . PHE A 1 193 ? 13.572 0.654 -32.082 1.00 82.31 193 PHE A N 1
ATOM 1429 C CA . PHE A 1 193 ? 13.336 0.277 -30.688 1.00 82.31 193 PHE A CA 1
ATOM 1430 C C . PHE A 1 193 ? 14.586 -0.198 -29.942 1.00 82.31 193 PHE A C 1
ATOM 1432 O O . PHE A 1 193 ? 15.449 -0.882 -30.486 1.00 82.31 193 PHE A O 1
ATOM 1439 N N . CYS A 1 194 ? 14.593 0.110 -28.645 1.00 83.56 194 CYS A N 1
ATOM 1440 C CA . CYS A 1 194 ? 15.439 -0.522 -27.642 1.00 83.56 194 CYS A CA 1
ATOM 1441 C C . CYS A 1 194 ? 14.545 -1.049 -26.514 1.00 83.56 194 CYS A C 1
ATOM 1443 O O . CYS A 1 194 ? 13.615 -0.361 -26.070 1.00 83.56 194 CYS A O 1
ATOM 1445 N N . ALA A 1 195 ? 14.833 -2.247 -26.018 1.00 85.44 195 ALA A N 1
ATOM 1446 C CA . ALA A 1 195 ? 14.122 -2.842 -24.893 1.00 85.44 195 ALA A CA 1
ATOM 1447 C C . ALA A 1 195 ? 15.078 -3.568 -23.943 1.00 85.44 195 ALA A C 1
ATOM 1449 O O . ALA A 1 195 ? 16.214 -3.879 -24.287 1.00 85.44 195 ALA A O 1
ATOM 1450 N N . ILE A 1 196 ? 14.592 -3.875 -22.744 1.00 87.25 196 ILE A N 1
ATOM 1451 C CA . ILE A 1 196 ? 15.258 -4.785 -21.806 1.00 87.25 196 ILE A CA 1
ATOM 1452 C C . ILE A 1 196 ? 14.377 -5.990 -21.531 1.00 87.25 196 ILE A C 1
ATOM 1454 O O . ILE A 1 196 ? 13.145 -5.899 -21.513 1.00 87.25 196 ILE A O 1
ATOM 1458 N N . ARG A 1 197 ? 15.025 -7.124 -21.279 1.00 86.69 197 ARG A N 1
ATOM 1459 C CA . ARG A 1 197 ? 14.361 -8.383 -20.960 1.00 86.69 197 ARG A CA 1
ATOM 1460 C C . ARG A 1 197 ? 15.036 -9.057 -19.782 1.00 86.69 197 ARG A C 1
ATOM 1462 O O . ARG A 1 197 ? 16.258 -9.080 -19.700 1.00 86.69 197 ARG A O 1
ATOM 1469 N N . ASN A 1 198 ? 14.230 -9.649 -18.914 1.00 86.00 198 ASN A N 1
ATOM 1470 C CA . ASN A 1 198 ? 14.680 -10.624 -17.935 1.00 86.00 198 ASN A CA 1
ATOM 1471 C C . ASN A 1 198 ? 14.007 -11.964 -18.255 1.00 86.00 198 ASN A C 1
ATOM 1473 O O . ASN A 1 198 ? 12.794 -12.020 -18.494 1.00 86.00 198 ASN A O 1
ATOM 1477 N N . ASP A 1 199 ? 14.812 -13.020 -18.302 1.00 79.50 199 ASP A N 1
ATOM 1478 C CA . ASP A 1 199 ? 14.352 -14.383 -18.525 1.00 79.50 199 ASP A CA 1
ATOM 1479 C C . ASP A 1 199 ? 14.140 -15.051 -17.159 1.00 79.50 199 ASP A C 1
ATOM 1481 O O . ASP A 1 199 ? 15.074 -15.572 -16.557 1.00 79.50 199 ASP A O 1
ATOM 1485 N N . PHE A 1 200 ? 12.904 -15.014 -16.651 1.00 77.12 200 PHE A N 1
ATOM 1486 C CA . PHE A 1 200 ? 12.529 -15.684 -15.403 1.00 77.12 200 PHE A CA 1
ATOM 1487 C C . PHE A 1 200 ? 12.606 -17.208 -15.574 1.00 77.12 200 PHE A C 1
ATOM 1489 O O . PHE A 1 200 ? 11.650 -17.836 -16.036 1.00 77.12 200 PHE A O 1
ATOM 1496 N N . SER A 1 201 ? 13.758 -17.790 -15.240 1.00 79.81 201 SER A N 1
ATOM 1497 C CA . SER A 1 201 ? 14.018 -19.227 -15.331 1.00 79.81 201 SER A CA 1
ATOM 1498 C C . SER A 1 201 ? 14.653 -19.738 -14.029 1.00 79.81 201 SER A C 1
ATOM 1500 O O . SER A 1 201 ? 15.827 -19.453 -13.790 1.00 79.81 201 SER A O 1
ATOM 1502 N N . PRO A 1 202 ? 13.922 -20.510 -13.201 1.00 82.25 202 PRO A N 1
ATOM 1503 C CA . PRO A 1 202 ? 12.544 -20.971 -13.407 1.00 82.25 202 PRO A CA 1
ATOM 1504 C C . PRO A 1 202 ? 11.507 -19.829 -13.329 1.00 82.25 202 PRO A C 1
ATOM 1506 O O . PRO A 1 202 ? 11.817 -18.750 -12.818 1.00 82.25 202 PRO A O 1
ATOM 1509 N N . PRO A 1 203 ? 10.273 -20.043 -13.827 1.00 81.25 203 PRO A N 1
ATOM 1510 C CA . PRO A 1 203 ? 9.193 -19.077 -13.668 1.00 81.25 203 PRO A CA 1
ATOM 1511 C C . PRO A 1 203 ? 8.967 -18.737 -12.194 1.00 81.25 203 PRO A C 1
ATOM 1513 O O . PRO A 1 203 ? 8.947 -19.624 -11.343 1.00 81.25 203 PRO A O 1
ATOM 1516 N N . ILE A 1 204 ? 8.767 -17.454 -11.901 1.00 81.56 204 ILE A N 1
ATOM 1517 C CA . ILE A 1 204 ? 8.426 -17.006 -10.551 1.00 81.56 204 ILE A CA 1
ATOM 1518 C C . ILE A 1 204 ? 6.933 -17.240 -10.323 1.00 81.56 204 ILE A C 1
ATOM 1520 O O . ILE A 1 204 ? 6.104 -16.765 -11.103 1.00 81.56 204 ILE A O 1
ATOM 1524 N N . ASP A 1 205 ? 6.596 -17.952 -9.249 1.00 79.12 205 ASP A N 1
ATOM 1525 C CA . ASP A 1 205 ? 5.217 -18.085 -8.791 1.00 79.12 205 ASP A CA 1
ATOM 1526 C C . ASP A 1 205 ? 4.749 -16.758 -8.185 1.00 79.12 205 ASP A C 1
ATOM 1528 O O . ASP A 1 205 ? 5.255 -16.324 -7.153 1.00 79.12 205 ASP A O 1
ATOM 1532 N N . LEU A 1 206 ? 3.787 -16.118 -8.851 1.00 81.38 206 LEU A N 1
ATOM 1533 C CA . LEU A 1 206 ? 3.149 -14.876 -8.415 1.00 81.38 206 LEU A CA 1
ATOM 1534 C C . LEU A 1 206 ? 1.684 -15.083 -7.998 1.00 81.38 206 LEU A C 1
ATOM 1536 O O . LEU A 1 206 ? 0.935 -14.115 -7.888 1.00 81.38 206 LEU A O 1
ATOM 1540 N N . SER A 1 207 ? 1.263 -16.324 -7.739 1.00 78.31 207 SER A N 1
ATOM 1541 C CA . SER A 1 207 ? -0.125 -16.663 -7.384 1.00 78.31 207 SER A CA 1
ATOM 1542 C C . SER A 1 207 ? -0.655 -15.935 -6.142 1.00 78.31 207 SER A C 1
ATOM 1544 O O . SER A 1 207 ? -1.861 -15.723 -6.023 1.00 78.31 207 SER A O 1
ATOM 1546 N N . LYS A 1 208 ? 0.230 -15.514 -5.229 1.00 71.94 208 LYS A N 1
ATOM 1547 C CA . LYS A 1 208 ? -0.133 -14.794 -3.996 1.00 71.94 208 LYS A CA 1
ATOM 1548 C C . LYS A 1 208 ? -0.374 -13.294 -4.192 1.00 71.94 208 LYS A C 1
ATOM 1550 O O . LYS A 1 208 ? -0.810 -12.636 -3.250 1.00 71.94 208 LYS A O 1
ATOM 1555 N N . TRP A 1 209 ? -0.092 -12.741 -5.372 1.00 70.88 209 TRP A N 1
ATOM 1556 C CA . TRP A 1 209 ? -0.145 -11.302 -5.621 1.00 70.88 209 TRP A CA 1
ATOM 1557 C C . TRP A 1 209 ? -1.197 -10.953 -6.674 1.00 70.88 209 TRP A C 1
ATOM 1559 O O . TRP A 1 209 ? -1.443 -11.696 -7.619 1.00 70.88 209 TRP A O 1
ATOM 1569 N N . THR A 1 210 ? -1.812 -9.781 -6.524 1.00 72.62 210 THR A N 1
ATOM 1570 C CA . THR A 1 210 ? -2.897 -9.313 -7.403 1.00 72.62 210 THR A CA 1
ATOM 1571 C C . THR A 1 210 ? -2.407 -8.481 -8.587 1.00 72.62 210 THR A C 1
ATOM 1573 O O . THR A 1 210 ? -3.166 -8.243 -9.524 1.00 72.62 210 THR A O 1
ATOM 1576 N N . GLY A 1 211 ? -1.152 -8.024 -8.569 1.00 72.44 211 GLY A N 1
ATOM 1577 C CA . GLY A 1 211 ? -0.599 -7.206 -9.641 1.00 72.44 211 GLY A CA 1
ATOM 1578 C C . GLY A 1 211 ? 0.871 -6.844 -9.453 1.00 72.44 211 GLY A C 1
ATOM 1579 O O . GLY A 1 211 ? 1.457 -7.039 -8.392 1.00 72.44 211 GLY A O 1
ATOM 1580 N N . ILE A 1 212 ? 1.460 -6.286 -10.511 1.00 77.31 212 ILE A N 1
ATOM 1581 C CA . ILE A 1 212 ? 2.861 -5.851 -10.567 1.00 77.31 212 ILE A CA 1
ATOM 1582 C C . ILE A 1 212 ? 2.893 -4.324 -10.627 1.00 77.31 212 ILE A C 1
ATOM 1584 O O . ILE A 1 212 ? 2.147 -3.717 -11.396 1.00 77.31 212 ILE A O 1
ATOM 1588 N N . VAL A 1 213 ? 3.771 -3.696 -9.844 1.00 78.38 213 VAL A N 1
ATOM 1589 C CA . VAL A 1 213 ? 3.977 -2.246 -9.852 1.00 78.38 213 VAL A CA 1
ATOM 1590 C C . VAL A 1 213 ? 5.374 -1.928 -10.374 1.00 78.38 213 VAL A C 1
ATOM 1592 O O . VAL A 1 213 ? 6.386 -2.427 -9.885 1.00 78.38 213 VAL A O 1
ATOM 1595 N N . LEU A 1 214 ? 5.422 -1.044 -11.367 1.00 76.81 214 LEU A N 1
ATOM 1596 C CA . LEU A 1 214 ? 6.656 -0.516 -11.934 1.00 76.81 214 LEU A CA 1
ATOM 1597 C C . LEU A 1 214 ? 6.826 0.931 -11.464 1.00 76.81 214 LEU A C 1
ATOM 1599 O O . LEU A 1 214 ? 5.971 1.774 -11.734 1.00 76.81 214 LEU A O 1
ATOM 1603 N N . GLN A 1 215 ? 7.920 1.231 -10.768 1.00 77.50 215 GLN A N 1
ATOM 1604 C CA . GLN A 1 215 ? 8.298 2.601 -10.428 1.00 77.50 215 GLN A CA 1
ATOM 1605 C C . GLN A 1 215 ? 9.345 3.102 -11.409 1.00 77.50 215 GLN A C 1
ATOM 1607 O O . GLN A 1 215 ? 10.524 2.755 -11.321 1.00 77.50 215 GLN A O 1
ATOM 1612 N N . VAL A 1 216 ? 8.899 3.947 -12.333 1.00 80.81 216 VAL A N 1
ATOM 1613 C CA . VAL A 1 216 ? 9.690 4.369 -13.481 1.00 80.81 216 VAL A CA 1
ATOM 1614 C C . VAL A 1 216 ? 9.652 5.887 -13.632 1.00 80.81 216 VAL A C 1
ATOM 1616 O O . VAL A 1 216 ? 8.625 6.526 -13.425 1.00 80.81 216 VAL A O 1
ATOM 1619 N N . ARG A 1 217 ? 10.787 6.464 -14.013 1.00 80.75 217 ARG A N 1
ATOM 1620 C CA . ARG A 1 217 ? 11.002 7.863 -14.371 1.00 80.75 217 ARG A CA 1
ATOM 1621 C C . ARG A 1 217 ? 11.528 7.891 -15.806 1.00 80.75 217 ARG A C 1
ATOM 1623 O O . ARG A 1 217 ? 12.649 7.460 -16.064 1.00 80.75 217 ARG A O 1
ATOM 1630 N N . GLY A 1 218 ? 10.707 8.373 -16.733 1.00 80.56 218 GLY A N 1
ATOM 1631 C CA . GLY A 1 218 ? 11.132 8.634 -18.110 1.00 80.56 218 GLY A CA 1
ATOM 1632 C C . GLY A 1 218 ? 11.968 9.910 -18.224 1.00 80.56 218 GLY A C 1
ATOM 1633 O O . GLY A 1 218 ? 12.010 10.721 -17.298 1.00 80.56 218 GLY A O 1
ATOM 1634 N N . ASP A 1 219 ? 12.598 10.100 -19.377 1.00 77.44 219 ASP A N 1
ATOM 1635 C CA . ASP A 1 219 ? 13.342 11.310 -19.748 1.00 77.44 219 ASP A CA 1
ATOM 1636 C C . ASP A 1 219 ? 12.489 12.358 -20.484 1.00 77.44 219 ASP A C 1
ATOM 1638 O O . ASP A 1 219 ? 13.008 13.374 -20.939 1.00 77.44 219 ASP A O 1
ATOM 1642 N N . GLY A 1 220 ? 11.179 12.121 -20.595 1.00 75.38 220 GLY A N 1
ATOM 1643 C CA . GLY A 1 220 ? 10.224 13.050 -21.199 1.00 75.38 220 GLY A CA 1
ATOM 1644 C C . GLY A 1 220 ? 10.113 12.969 -22.723 1.00 75.38 220 GLY A C 1
ATOM 1645 O O . GLY A 1 220 ? 9.364 13.755 -23.303 1.00 75.38 220 GLY A O 1
ATOM 1646 N N . LYS A 1 221 ? 10.806 12.031 -23.380 1.00 67.88 221 LYS A N 1
ATOM 1647 C CA . LYS A 1 221 ? 10.662 11.789 -24.823 1.00 67.88 221 LYS A CA 1
ATOM 1648 C C . LYS A 1 221 ? 9.421 10.927 -25.114 1.00 67.88 221 LYS A C 1
ATOM 1650 O O . LYS A 1 221 ? 8.997 10.144 -24.262 1.00 67.88 221 LYS A O 1
ATOM 1655 N N . ARG A 1 222 ? 8.793 11.143 -26.277 1.00 51.53 222 ARG A N 1
ATOM 1656 C CA . ARG A 1 222 ? 7.541 10.499 -26.721 1.00 51.53 222 ARG A CA 1
ATOM 1657 C C . ARG A 1 222 ? 7.771 9.603 -27.926 1.00 51.53 222 ARG A C 1
ATOM 1659 O O . ARG A 1 222 ? 8.496 10.058 -28.836 1.00 51.53 222 ARG A O 1
#

Radius of gyration: 25.28 Å; chains: 1; bounding box: 49×46×72 Å

pLDDT: mean 74.79, std 17.07, range [27.27, 93.06]

InterPro domains:
  IPR008979 Galactose-binding-like domain superfamily [SSF49785] (139-221)
  IPR013857 NADH:ubiquinone oxidoreductase intermediate-associated protein 30 [PF08547] (141-222)
  IPR016040 NAD(P)-binding domain [PF13460] (34-118)
  IPR036291 NAD(P)-binding domain superfamily [SSF51735] (27-114)
  IPR039131 Complex I intermediate-associated protein 30, mitochondrial [PTHR13194] (121-222)

Secondary structure (DSSP, 8-state):
--EEEESSS-EEEEEEEEE-----SS-PEEEEETTTSHHHHHHHHHHHHTT--EEEEES-HHHHHHTT--TTSTTEEEEE--SSSSHHHHHHHTTGGGEEEEEE-----TTS---S--HHHHHHHHHHTHHHHT--EEEEEETTTS-GGGG-EEEEGGGGT---EEEEEEEEETTEEEEEEEEE---GGG---EEEE---SSPP--TT-S--EEEEE--S--